Protein AF-A2F758-F1 (afdb_monomer_lite)

pLDDT: mean 73.36, std 24.04, range [30.25, 97.0]

Structure (mmCIF, N/CA/C/O backbone):
data_AF-A2F758-F1
#
_entry.id   AF-A2F758-F1
#
loop_
_atom_site.group_PDB
_atom_site.id
_atom_site.type_symbol
_atom_site.label_atom_id
_atom_site.label_alt_id
_atom_site.label_comp_id
_atom_site.label_asym_id
_atom_site.label_entity_id
_atom_site.label_seq_id
_atom_site.pdbx_PDB_ins_code
_atom_site.Cartn_x
_atom_site.Cartn_y
_atom_site.Cartn_z
_atom_site.occupancy
_atom_site.B_iso_or_equiv
_atom_site.auth_seq_id
_atom_site.auth_comp_id
_atom_site.auth_asym_id
_atom_site.auth_atom_id
_atom_site.pdbx_PDB_model_num
ATOM 1 N N . MET A 1 1 ? 10.201 -17.406 -34.623 1.00 38.88 1 MET A N 1
ATOM 2 C CA . MET A 1 1 ? 11.078 -16.591 -33.755 1.00 38.88 1 MET A CA 1
ATOM 3 C C . MET A 1 1 ? 10.335 -15.303 -33.447 1.00 38.88 1 MET A C 1
ATOM 5 O O . MET A 1 1 ? 10.195 -14.477 -34.334 1.00 38.88 1 MET A O 1
ATOM 9 N N . SER A 1 2 ? 9.737 -15.197 -32.259 1.00 44.41 2 SER A N 1
ATOM 10 C CA . SER A 1 2 ? 8.915 -14.040 -31.890 1.00 44.41 2 SER A CA 1
ATOM 11 C C . SER A 1 2 ? 9.828 -12.940 -31.355 1.00 44.41 2 SER A C 1
ATOM 13 O O . SER A 1 2 ? 10.368 -13.064 -30.258 1.00 44.41 2 SER A O 1
ATOM 15 N N . THR A 1 3 ? 10.052 -11.893 -32.144 1.00 43.88 3 THR A N 1
ATOM 16 C CA . THR A 1 3 ? 10.735 -10.674 -31.704 1.00 43.88 3 THR A CA 1
ATOM 17 C C . THR A 1 3 ? 9.824 -9.954 -30.717 1.00 43.88 3 THR A C 1
ATOM 19 O O . THR A 1 3 ? 8.884 -9.269 -31.115 1.00 43.88 3 THR A O 1
ATOM 22 N N . ALA A 1 4 ? 10.056 -10.163 -29.420 1.00 46.72 4 ALA A N 1
ATOM 23 C CA . ALA A 1 4 ? 9.408 -9.381 -28.379 1.00 46.72 4 ALA A CA 1
ATOM 24 C C . ALA A 1 4 ? 9.760 -7.905 -28.604 1.00 46.72 4 ALA A C 1
ATOM 26 O O . ALA A 1 4 ? 10.937 -7.542 -28.600 1.00 46.72 4 ALA A O 1
ATOM 27 N N . ALA A 1 5 ? 8.744 -7.074 -28.847 1.00 48.62 5 ALA A N 1
ATOM 28 C CA . ALA A 1 5 ? 8.913 -5.631 -28.919 1.00 48.62 5 ALA A CA 1
ATOM 29 C C . ALA A 1 5 ? 9.637 -5.140 -27.651 1.00 48.62 5 ALA A C 1
ATOM 31 O O . ALA A 1 5 ? 9.373 -5.670 -26.562 1.00 48.62 5 ALA A O 1
ATOM 32 N N . PRO A 1 6 ? 10.558 -4.167 -27.762 1.00 50.75 6 PRO A N 1
ATOM 33 C CA . PRO A 1 6 ? 11.236 -3.626 -26.596 1.00 50.75 6 PRO A CA 1
ATOM 34 C C . PRO A 1 6 ? 10.176 -3.060 -25.650 1.00 50.75 6 PRO A C 1
ATOM 36 O O . PRO A 1 6 ? 9.440 -2.143 -26.010 1.00 50.75 6 PRO A O 1
ATOM 39 N N . LYS A 1 7 ? 10.068 -3.637 -24.447 1.00 59.28 7 LYS A N 1
ATOM 40 C CA . LYS A 1 7 ? 9.261 -3.050 -23.375 1.00 59.28 7 LYS A CA 1
ATOM 41 C C . LYS A 1 7 ? 9.807 -1.647 -23.145 1.00 59.28 7 LYS A C 1
ATOM 43 O O . LYS A 1 7 ? 10.973 -1.511 -22.780 1.00 59.28 7 LYS A O 1
ATOM 48 N N . VAL A 1 8 ? 8.991 -0.627 -23.397 1.00 61.53 8 VAL A N 1
ATOM 49 C CA . VAL A 1 8 ? 9.340 0.761 -23.099 1.00 61.53 8 VAL A CA 1
ATOM 50 C C . VAL A 1 8 ? 9.440 0.862 -21.582 1.00 61.53 8 VAL A C 1
ATOM 52 O O . VAL A 1 8 ? 8.444 0.887 -20.867 1.00 61.53 8 VAL A O 1
ATOM 55 N N . THR A 1 9 ? 10.665 0.785 -21.073 1.00 74.25 9 THR A N 1
ATOM 56 C CA . THR A 1 9 ? 10.942 0.961 -19.652 1.00 74.25 9 THR A CA 1
ATOM 57 C C . THR A 1 9 ? 11.104 2.444 -19.391 1.00 74.25 9 THR A C 1
ATOM 59 O O . THR A 1 9 ? 12.025 3.063 -19.927 1.00 74.25 9 THR A O 1
ATOM 62 N N . GLU A 1 10 ? 10.242 3.007 -18.553 1.00 82.94 10 GLU A N 1
ATOM 63 C CA . GLU A 1 10 ? 10.390 4.399 -18.144 1.00 82.94 10 GLU A CA 1
ATOM 64 C C . GLU A 1 10 ? 11.647 4.609 -17.308 1.00 82.94 10 GLU A C 1
ATOM 66 O O . GLU A 1 10 ? 12.086 3.721 -16.570 1.00 82.94 10 GLU A O 1
ATOM 71 N N . SER A 1 11 ? 12.220 5.811 -17.373 1.00 89.56 11 SER A N 1
ATOM 72 C CA . SER A 1 11 ? 13.385 6.128 -16.548 1.00 89.56 11 SER A CA 1
ATOM 73 C C . SER A 1 11 ? 13.040 6.015 -15.061 1.00 89.56 11 SER A C 1
ATOM 75 O O . SER A 1 11 ? 12.020 6.519 -14.587 1.00 89.56 11 SER A O 1
ATOM 77 N N . THR A 1 12 ? 13.939 5.407 -14.280 1.00 89.94 12 THR A N 1
ATOM 78 C CA . THR A 1 12 ? 13.753 5.276 -12.825 1.00 89.94 12 THR A CA 1
ATOM 79 C C . THR A 1 12 ? 13.586 6.621 -12.114 1.00 89.94 12 THR A C 1
ATOM 81 O O . THR A 1 12 ? 13.040 6.662 -11.012 1.00 89.94 12 THR A O 1
ATOM 84 N N . ASP A 1 13 ? 14.032 7.725 -12.715 1.00 91.25 13 ASP A N 1
ATOM 85 C CA . ASP A 1 13 ? 13.898 9.063 -12.138 1.00 91.25 13 ASP A CA 1
ATOM 86 C C . ASP A 1 13 ? 12.483 9.634 -12.280 1.00 91.25 13 ASP A C 1
ATOM 88 O O . ASP A 1 13 ? 12.016 10.326 -11.370 1.00 91.25 13 ASP A O 1
ATOM 92 N N . VAL A 1 14 ? 11.758 9.263 -13.339 1.00 92.44 14 VAL A N 1
ATOM 93 C CA . VAL A 1 14 ? 10.334 9.597 -13.510 1.00 92.44 14 VAL A CA 1
ATOM 94 C C . VAL A 1 14 ? 9.519 8.918 -12.411 1.00 92.44 14 VAL A C 1
ATOM 96 O O . VAL A 1 14 ? 8.796 9.584 -11.668 1.00 92.44 14 VAL A O 1
ATOM 99 N N . VAL A 1 15 ? 9.741 7.614 -12.215 1.00 93.25 15 VAL A N 1
ATOM 100 C CA . VAL A 1 15 ? 9.088 6.818 -11.162 1.00 93.25 15 VAL A CA 1
ATOM 101 C C . VAL A 1 15 ? 9.345 7.410 -9.777 1.00 93.25 15 VAL A C 1
ATOM 103 O O . VAL A 1 15 ? 8.421 7.579 -8.984 1.00 93.25 15 VAL A O 1
ATOM 106 N N . LYS A 1 16 ? 10.600 7.770 -9.473 1.00 94.62 16 LYS A N 1
ATOM 107 C CA . LYS A 1 16 ? 10.946 8.410 -8.193 1.00 94.62 16 LYS A CA 1
ATOM 108 C C . LYS A 1 16 ? 10.214 9.732 -8.007 1.00 94.62 16 LYS A C 1
ATOM 110 O O . LYS A 1 16 ? 9.753 10.001 -6.903 1.00 94.62 16 LYS A O 1
ATOM 115 N N . THR A 1 17 ? 10.163 10.561 -9.045 1.00 95.19 17 THR A N 1
ATOM 116 C CA . THR A 1 17 ? 9.537 11.887 -8.980 1.00 95.19 17 THR A CA 1
ATOM 117 C C . THR A 1 17 ? 8.044 11.758 -8.712 1.00 95.19 17 THR A C 1
ATOM 119 O O . THR A 1 17 ? 7.540 12.403 -7.800 1.00 95.19 17 THR A O 1
ATOM 122 N N . PHE A 1 18 ? 7.369 10.844 -9.408 1.00 94.31 18 PHE A N 1
ATOM 123 C CA . PHE A 1 18 ? 5.961 10.545 -9.171 1.00 94.31 18 PHE A CA 1
ATOM 124 C C . PHE A 1 18 ? 5.702 10.018 -7.752 1.00 94.31 18 PHE A C 1
ATOM 126 O O . PHE A 1 18 ? 4.866 10.552 -7.030 1.00 94.31 18 PHE A O 1
ATOM 133 N N . LEU A 1 19 ? 6.457 9.007 -7.308 1.00 94.94 19 LEU A N 1
ATOM 134 C CA . LEU A 1 19 ? 6.249 8.388 -5.993 1.00 94.94 19 LEU A CA 1
ATOM 135 C C . LEU A 1 19 ? 6.585 9.317 -4.819 1.00 94.94 19 LEU A C 1
ATOM 137 O O . LEU A 1 19 ? 6.046 9.143 -3.725 1.00 94.94 19 LEU A O 1
ATOM 141 N N . LYS A 1 20 ? 7.452 10.313 -5.028 1.00 95.56 20 LYS A N 1
ATOM 142 C CA . LYS A 1 20 ? 7.767 11.332 -4.016 1.00 95.56 20 LYS A CA 1
ATOM 143 C C . LYS A 1 20 ? 6.579 12.227 -3.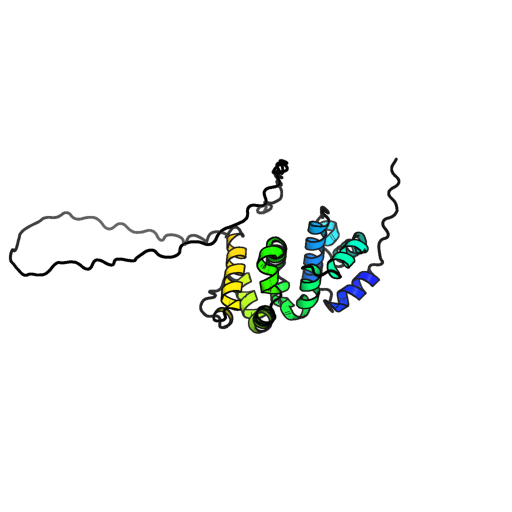669 1.00 95.56 20 LYS A C 1
ATOM 145 O O . LYS A 1 20 ? 6.605 12.817 -2.593 1.00 95.56 20 LYS A O 1
ATOM 150 N N . ASN A 1 21 ? 5.549 12.277 -4.515 1.00 93.38 21 ASN A N 1
ATOM 151 C CA . ASN A 1 21 ? 4.291 12.954 -4.193 1.00 93.38 21 ASN A CA 1
ATOM 152 C C . ASN A 1 21 ? 3.519 12.241 -3.069 1.00 93.38 21 ASN A C 1
ATOM 154 O O . ASN A 1 21 ? 2.715 12.874 -2.396 1.00 93.38 21 ASN A O 1
ATOM 158 N N . TYR A 1 22 ? 3.783 10.946 -2.853 1.00 93.62 22 TYR A N 1
ATOM 159 C CA . TYR A 1 22 ? 3.113 10.111 -1.850 1.00 93.62 22 TYR A CA 1
ATOM 160 C C . TYR A 1 22 ? 4.003 9.772 -0.651 1.00 93.62 22 TYR A C 1
ATOM 162 O O . TYR A 1 22 ? 3.527 9.680 0.472 1.00 93.62 22 TYR A O 1
ATOM 170 N N . SER A 1 23 ? 5.305 9.561 -0.875 1.00 93.75 23 SER A N 1
ATOM 171 C CA . SER A 1 23 ? 6.274 9.273 0.188 1.00 93.75 23 SER A CA 1
ATOM 172 C C . SER A 1 23 ? 7.575 10.027 -0.062 1.00 93.75 23 SER A C 1
ATOM 174 O O . SER A 1 23 ? 8.392 9.635 -0.903 1.00 93.75 23 SER A O 1
ATOM 176 N N . ARG A 1 24 ? 7.814 11.087 0.720 1.00 91.69 24 ARG A N 1
ATOM 177 C CA . ARG A 1 24 ? 8.961 12.000 0.546 1.00 91.69 24 ARG A CA 1
ATOM 178 C C . ARG A 1 24 ? 10.311 11.276 0.515 1.00 91.69 24 ARG A C 1
ATOM 180 O O . ARG A 1 24 ? 11.199 11.633 -0.261 1.00 91.69 24 ARG A O 1
ATOM 187 N N . PHE A 1 25 ? 10.463 10.250 1.352 1.00 92.50 25 PHE A N 1
ATOM 188 C CA . PHE A 1 25 ? 11.718 9.511 1.525 1.00 92.50 25 PHE A CA 1
ATOM 189 C C . PHE A 1 25 ? 11.765 8.171 0.784 1.00 92.50 25 PHE A C 1
ATOM 191 O O . PHE A 1 25 ? 12.761 7.450 0.915 1.00 92.50 25 PHE A O 1
ATOM 198 N N . LEU A 1 26 ? 10.719 7.826 0.019 1.00 93.38 26 LEU A N 1
ATOM 199 C CA . LEU A 1 26 ? 10.594 6.543 -0.683 1.00 93.38 26 LEU A CA 1
ATOM 200 C C . LEU A 1 26 ? 11.006 5.380 0.227 1.00 93.38 26 LEU A C 1
ATOM 202 O O . LEU A 1 26 ? 12.022 4.687 0.016 1.00 93.38 26 LEU A O 1
ATOM 206 N N . ARG A 1 27 ? 10.261 5.240 1.326 1.00 93.81 27 ARG A N 1
ATOM 207 C CA . ARG A 1 27 ? 10.556 4.230 2.340 1.00 93.81 27 ARG A CA 1
ATOM 208 C C . ARG A 1 27 ? 10.556 2.837 1.740 1.00 93.81 27 ARG A C 1
ATOM 210 O O . ARG A 1 27 ? 9.862 2.533 0.775 1.00 93.81 27 ARG A O 1
ATOM 217 N N . ARG A 1 28 ? 11.375 1.973 2.336 1.00 94.31 28 ARG A N 1
ATOM 218 C CA . ARG A 1 28 ? 11.528 0.603 1.853 1.00 94.31 28 ARG A CA 1
ATOM 219 C C . ARG A 1 28 ? 10.210 -0.164 1.933 1.00 94.31 28 ARG A C 1
ATOM 221 O O . ARG A 1 28 ? 9.909 -0.903 1.008 1.00 94.31 28 ARG A O 1
ATOM 228 N N . ASP A 1 29 ? 9.451 0.016 3.010 1.00 94.69 29 ASP A N 1
ATOM 229 C CA . ASP A 1 29 ? 8.181 -0.685 3.217 1.00 94.69 29 ASP A CA 1
ATOM 230 C C . ASP A 1 29 ? 7.112 -0.224 2.234 1.00 94.69 29 ASP A C 1
ATOM 232 O O . ASP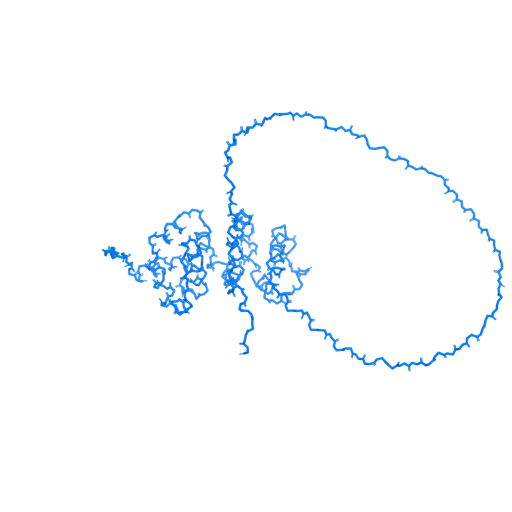 A 1 29 ? 6.499 -1.072 1.593 1.00 94.69 29 ASP A O 1
ATOM 236 N N . PHE A 1 30 ? 7.008 1.091 2.021 1.00 96.75 30 PHE A N 1
ATOM 237 C CA . PHE A 1 30 ? 6.170 1.691 0.983 1.00 96.75 30 PHE A CA 1
ATOM 238 C C . PHE A 1 30 ? 6.403 1.048 -0.385 1.00 96.75 30 PHE A C 1
ATOM 240 O O . PHE A 1 30 ? 5.495 0.484 -0.993 1.00 96.75 30 PHE A O 1
ATOM 247 N N . LEU A 1 31 ? 7.659 1.056 -0.839 1.00 96.75 31 LEU A N 1
ATOM 248 C CA . LEU A 1 31 ? 8.026 0.480 -2.130 1.00 96.75 31 LEU A CA 1
ATOM 249 C C . LEU A 1 31 ? 7.787 -1.033 -2.178 1.00 96.75 31 LEU A C 1
ATOM 251 O O . LEU A 1 31 ? 7.322 -1.547 -3.190 1.00 96.75 31 LEU A O 1
ATOM 255 N N . ALA A 1 32 ? 8.088 -1.752 -1.096 1.00 95.69 32 ALA A N 1
ATOM 256 C CA . ALA A 1 32 ? 7.918 -3.199 -1.051 1.00 95.69 32 ALA A CA 1
ATOM 257 C C . ALA A 1 32 ? 6.442 -3.604 -1.143 1.00 95.69 32 ALA A C 1
ATOM 259 O O . ALA A 1 32 ? 6.132 -4.603 -1.790 1.00 95.69 32 ALA A O 1
ATOM 260 N N . ILE A 1 33 ? 5.544 -2.847 -0.511 1.00 96.81 33 ILE A N 1
ATOM 261 C CA . ILE A 1 33 ? 4.098 -3.079 -0.581 1.00 96.81 33 ILE A CA 1
ATOM 262 C C . ILE A 1 33 ? 3.596 -2.802 -2.000 1.00 96.81 33 ILE A C 1
ATOM 264 O O . ILE A 1 33 ? 2.947 -3.670 -2.577 1.00 96.81 33 ILE A O 1
ATOM 268 N N . LEU A 1 34 ? 3.989 -1.680 -2.615 1.00 96.75 34 LEU A N 1
ATOM 269 C CA . LEU A 1 34 ? 3.640 -1.383 -4.010 1.00 96.75 34 LEU A CA 1
ATOM 270 C C . LEU A 1 34 ? 4.118 -2.468 -4.978 1.00 96.75 34 LEU A C 1
ATOM 272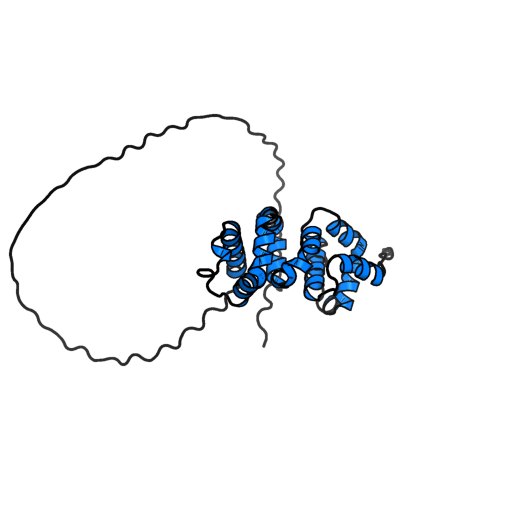 O O . LEU A 1 34 ? 3.342 -2.918 -5.818 1.00 96.75 34 LEU A O 1
ATOM 276 N N . VAL A 1 35 ? 5.366 -2.927 -4.847 1.00 96.06 35 VAL A N 1
ATOM 277 C CA . VAL A 1 35 ? 5.908 -4.016 -5.675 1.00 96.06 35 VAL A CA 1
ATOM 278 C C . VAL A 1 35 ? 5.093 -5.294 -5.496 1.00 96.06 35 VAL A C 1
ATOM 280 O O . VAL A 1 35 ? 4.738 -5.922 -6.488 1.00 96.06 35 VAL A O 1
ATOM 283 N N . LYS A 1 36 ? 4.755 -5.669 -4.256 1.00 95.31 36 LYS A N 1
ATOM 284 C CA . LYS A 1 36 ? 3.972 -6.882 -3.982 1.00 95.31 36 LYS A CA 1
ATOM 285 C C . LYS A 1 36 ? 2.549 -6.808 -4.527 1.00 95.31 36 LYS A C 1
ATOM 287 O O . LYS A 1 36 ? 2.100 -7.778 -5.132 1.00 95.31 36 LYS A O 1
ATOM 292 N N . MET A 1 37 ? 1.860 -5.684 -4.333 1.00 96.19 37 MET A N 1
ATOM 293 C CA . MET A 1 37 ? 0.520 -5.486 -4.890 1.00 96.19 37 MET A CA 1
ATOM 294 C C . MET A 1 37 ? 0.577 -5.510 -6.419 1.00 96.19 37 MET A C 1
ATOM 296 O O . MET A 1 37 ? -0.176 -6.247 -7.041 1.00 96.19 37 MET A O 1
ATOM 300 N N . THR A 1 38 ? 1.532 -4.798 -7.028 1.00 95.62 38 THR A N 1
ATOM 301 C CA . THR A 1 38 ? 1.709 -4.764 -8.494 1.00 95.62 38 THR A CA 1
ATOM 302 C C . THR A 1 38 ? 2.002 -6.154 -9.052 1.00 95.62 38 THR A C 1
ATOM 304 O O . THR A 1 38 ? 1.423 -6.561 -10.050 1.00 95.62 38 THR A O 1
ATOM 307 N N . ALA A 1 39 ? 2.891 -6.909 -8.409 1.00 94.31 39 ALA A N 1
ATOM 308 C CA . ALA A 1 39 ? 3.218 -8.265 -8.826 1.00 94.31 39 ALA A CA 1
ATOM 309 C C . ALA A 1 39 ? 1.995 -9.186 -8.810 1.00 94.31 39 ALA A C 1
ATOM 311 O O . ALA A 1 39 ? 1.800 -9.949 -9.755 1.00 94.31 39 ALA A O 1
ATOM 312 N N . LYS A 1 40 ? 1.173 -9.089 -7.758 1.00 94.56 40 LYS A N 1
ATOM 313 C CA . LYS A 1 40 ? -0.048 -9.883 -7.617 1.00 94.56 40 LYS A CA 1
ATOM 314 C C . LYS A 1 40 ? -1.102 -9.485 -8.654 1.00 94.56 40 LYS A C 1
ATOM 316 O O . LYS A 1 40 ? -1.626 -10.364 -9.325 1.00 94.56 40 LYS A O 1
ATOM 321 N N . GLU A 1 41 ? -1.323 -8.188 -8.851 1.00 94.50 41 GLU A N 1
ATOM 322 C CA . GLU A 1 41 ? -2.285 -7.660 -9.829 1.00 94.50 41 GLU A CA 1
ATOM 323 C C . GLU A 1 41 ? -1.920 -8.032 -11.273 1.00 94.50 41 GLU A C 1
ATOM 325 O O . GLU A 1 41 ? -2.776 -8.345 -12.093 1.00 94.50 41 GLU A O 1
ATOM 330 N N . LEU A 1 42 ? -0.624 -8.016 -11.595 1.00 93.19 42 LEU A N 1
ATOM 331 C CA . LEU A 1 42 ? -0.135 -8.279 -12.947 1.00 93.19 42 LEU A CA 1
ATOM 332 C C . LEU A 1 42 ? 0.199 -9.754 -13.209 1.00 93.19 42 LEU A C 1
ATOM 334 O O . LEU A 1 42 ? 0.662 -10.073 -14.307 1.00 93.19 42 LEU A O 1
ATOM 338 N N . GLY A 1 43 ? 0.024 -10.639 -12.222 1.00 92.12 43 GLY A N 1
ATOM 339 C CA . GLY A 1 43 ? 0.410 -12.049 -12.325 1.00 92.12 43 GLY A CA 1
ATOM 340 C C . GLY A 1 43 ? 1.911 -12.255 -12.570 1.00 92.12 43 GLY A C 1
ATOM 341 O O . GLY A 1 43 ? 2.317 -13.230 -13.201 1.00 92.12 43 GLY A O 1
ATOM 342 N N . ILE A 1 44 ? 2.757 -11.323 -12.117 1.00 91.25 44 ILE A N 1
ATOM 343 C CA . ILE A 1 44 ? 4.207 -11.382 -12.323 1.00 91.25 44 ILE A CA 1
ATOM 344 C C . ILE A 1 44 ? 4.835 -12.159 -11.170 1.00 91.25 44 ILE A C 1
ATOM 346 O O . ILE A 1 44 ? 4.851 -11.703 -10.025 1.00 91.25 44 ILE A O 1
ATOM 350 N N . ARG A 1 45 ? 5.440 -13.310 -11.481 1.00 87.06 45 ARG A N 1
ATOM 351 C CA . ARG A 1 45 ? 6.285 -14.024 -10.521 1.00 87.06 45 ARG A CA 1
ATOM 352 C C . ARG A 1 45 ? 7.486 -13.149 -10.171 1.00 87.06 45 ARG A C 1
ATOM 354 O O . ARG A 1 45 ? 8.278 -12.799 -11.041 1.00 87.06 45 ARG A O 1
ATOM 361 N N . THR A 1 46 ? 7.635 -12.811 -8.894 1.00 82.19 46 THR A N 1
ATOM 362 C CA . THR A 1 46 ? 8.776 -12.017 -8.429 1.00 82.19 46 THR A CA 1
ATOM 363 C C . THR A 1 46 ? 9.850 -12.911 -7.828 1.00 82.19 46 THR A C 1
ATOM 365 O O . THR A 1 46 ? 9.576 -13.720 -6.943 1.00 82.19 46 THR A O 1
ATOM 368 N N . VAL A 1 47 ? 11.097 -12.751 -8.273 1.00 82.75 47 VAL A N 1
ATOM 369 C CA . VAL A 1 47 ? 12.256 -13.370 -7.619 1.00 82.75 47 VAL A CA 1
ATOM 370 C C . VAL A 1 47 ? 12.796 -12.389 -6.587 1.00 82.75 47 VAL A C 1
ATOM 372 O O . VAL A 1 47 ? 12.973 -11.203 -6.865 1.00 82.75 47 VAL A O 1
ATOM 375 N N . ARG A 1 48 ? 13.062 -12.865 -5.366 1.00 76.69 48 ARG A N 1
ATOM 376 C CA . ARG A 1 48 ? 13.472 -12.014 -4.233 1.00 76.69 48 ARG A CA 1
ATOM 377 C C . ARG A 1 48 ? 14.683 -11.129 -4.555 1.00 76.69 48 ARG A C 1
ATOM 379 O O . ARG A 1 48 ? 14.767 -10.018 -4.037 1.00 76.69 48 ARG A O 1
ATOM 386 N N . CYS A 1 49 ? 15.610 -11.609 -5.381 1.00 78.06 49 CYS A N 1
ATOM 387 C CA . CYS A 1 49 ? 16.827 -10.892 -5.759 1.00 78.06 49 CYS A CA 1
ATOM 388 C C . CYS A 1 49 ? 16.545 -9.595 -6.533 1.00 78.06 49 CYS A C 1
ATOM 390 O O . CYS A 1 49 ? 17.248 -8.605 -6.321 1.00 78.06 49 CYS A O 1
ATOM 392 N N . ASP A 1 50 ? 15.476 -9.560 -7.329 1.00 76.94 50 ASP A N 1
ATOM 393 C CA . ASP A 1 50 ? 15.212 -8.467 -8.272 1.00 76.94 50 ASP A CA 1
ATOM 394 C C . ASP A 1 50 ? 14.701 -7.202 -7.575 1.00 76.94 50 ASP A C 1
ATOM 396 O O . ASP A 1 50 ? 14.935 -6.085 -8.030 1.00 76.94 50 ASP A O 1
ATOM 400 N N . TRP A 1 51 ? 14.047 -7.357 -6.420 1.00 86.62 51 TRP A N 1
ATOM 401 C CA . TRP A 1 51 ? 13.372 -6.262 -5.716 1.00 86.62 51 TRP A CA 1
ATOM 402 C C . TRP A 1 51 ? 13.738 -6.163 -4.227 1.00 86.62 51 TRP A C 1
ATOM 404 O O . TRP A 1 51 ? 13.104 -5.439 -3.463 1.00 86.62 51 TRP A O 1
ATOM 414 N N . ARG A 1 52 ? 14.806 -6.833 -3.769 1.00 88.88 52 ARG A N 1
ATOM 415 C CA . ARG A 1 52 ? 15.258 -6.738 -2.362 1.00 88.88 52 ARG A CA 1
ATOM 416 C C . ARG A 1 52 ? 15.747 -5.337 -1.984 1.00 88.88 52 ARG A C 1
ATOM 418 O O . ARG A 1 52 ? 15.626 -4.938 -0.818 1.00 88.88 52 ARG A O 1
ATOM 425 N N . THR A 1 53 ? 16.345 -4.623 -2.935 1.00 93.81 53 THR A N 1
ATOM 426 C CA . THR A 1 53 ? 16.970 -3.306 -2.738 1.00 93.81 53 THR A CA 1
ATOM 427 C C . THR A 1 53 ? 16.039 -2.178 -3.180 1.00 93.81 53 THR A C 1
ATOM 429 O O . THR A 1 53 ? 15.163 -2.386 -4.013 1.00 93.81 53 THR A O 1
ATOM 432 N N . ARG A 1 54 ? 16.245 -0.951 -2.672 1.00 93.50 54 ARG A N 1
ATOM 433 C CA . ARG A 1 54 ? 15.493 0.239 -3.128 1.00 93.50 54 ARG A CA 1
ATOM 434 C C . ARG A 1 54 ? 15.604 0.433 -4.644 1.00 93.50 54 ARG A C 1
ATOM 436 O O . ARG A 1 54 ? 14.600 0.692 -5.295 1.00 93.50 54 ARG A O 1
ATOM 443 N N . LYS A 1 55 ? 16.810 0.258 -5.198 1.00 93.44 55 LYS A N 1
ATOM 444 C CA . LYS A 1 55 ? 17.059 0.327 -6.644 1.00 93.44 55 LYS A CA 1
ATOM 445 C C . LYS A 1 55 ? 16.277 -0.753 -7.398 1.00 93.44 55 LYS A C 1
ATOM 447 O O . LYS A 1 55 ? 15.646 -0.431 -8.394 1.00 93.44 55 LYS A O 1
ATOM 452 N N . GLY A 1 56 ? 16.275 -1.987 -6.893 1.00 93.88 56 GLY A N 1
ATOM 453 C CA . GLY A 1 56 ? 15.524 -3.101 -7.476 1.00 93.88 56 GLY A CA 1
ATOM 454 C C . GLY A 1 56 ? 14.010 -2.881 -7.462 1.00 93.88 56 GLY A C 1
ATOM 455 O O . GLY A 1 56 ? 13.358 -3.051 -8.483 1.00 93.88 56 GLY A O 1
ATOM 456 N N . MET A 1 57 ? 13.450 -2.400 -6.346 1.00 95.44 57 MET A N 1
ATOM 457 C CA . MET A 1 57 ? 12.017 -2.070 -6.269 1.00 95.44 57 MET A CA 1
ATOM 458 C C . MET A 1 57 ? 11.621 -0.981 -7.271 1.00 95.44 57 MET A C 1
ATOM 460 O O . MET A 1 57 ? 10.604 -1.103 -7.943 1.00 95.44 57 MET A O 1
ATOM 464 N N . LEU A 1 58 ? 12.441 0.064 -7.415 1.00 95.44 58 LEU A N 1
ATOM 465 C CA . LEU A 1 58 ? 12.194 1.118 -8.402 1.00 95.44 58 LEU A CA 1
ATOM 466 C C . LEU A 1 58 ? 12.337 0.609 -9.840 1.00 95.44 58 LEU A C 1
ATOM 468 O O . LEU A 1 58 ? 11.543 0.997 -10.689 1.00 95.44 58 LEU A O 1
ATOM 472 N N . ALA A 1 59 ? 13.310 -0.265 -10.109 1.00 93.69 59 ALA A N 1
ATOM 473 C CA . ALA A 1 59 ? 13.473 -0.897 -11.416 1.00 93.69 59 ALA A CA 1
ATOM 474 C C . ALA A 1 59 ? 12.270 -1.785 -11.770 1.00 93.69 59 ALA A C 1
ATOM 476 O O . ALA A 1 59 ? 11.793 -1.739 -12.898 1.00 93.69 59 ALA A O 1
ATOM 477 N N . PHE A 1 60 ? 11.728 -2.528 -10.800 1.00 94.44 60 PHE A N 1
ATOM 478 C CA . PHE A 1 60 ? 10.520 -3.331 -10.990 1.00 94.44 60 PHE A CA 1
ATOM 479 C C . PHE A 1 60 ? 9.305 -2.467 -11.362 1.00 94.44 60 PHE A C 1
ATOM 481 O O . PHE A 1 60 ? 8.597 -2.770 -12.324 1.00 94.44 60 PHE A O 1
ATOM 488 N N . LEU A 1 61 ? 9.081 -1.374 -10.622 1.00 94.62 61 LEU A N 1
ATOM 489 C CA . LEU A 1 61 ? 7.975 -0.450 -10.891 1.00 94.62 61 LEU A CA 1
ATOM 490 C C . LEU A 1 61 ? 8.151 0.277 -12.234 1.00 94.62 61 LEU A C 1
ATOM 492 O O . LEU A 1 61 ? 7.180 0.448 -12.958 1.00 94.62 61 LEU A O 1
ATOM 496 N N . SER A 1 62 ? 9.385 0.637 -12.601 1.00 94.50 62 SER A N 1
ATOM 497 C CA . SER A 1 62 ? 9.734 1.202 -13.916 1.00 94.50 62 SER A CA 1
ATOM 498 C C . SER A 1 62 ? 9.470 0.217 -15.063 1.00 94.50 62 SER A C 1
ATOM 500 O O . SER A 1 62 ? 8.898 0.595 -16.083 1.00 94.50 62 SER A O 1
ATOM 502 N N . ALA A 1 63 ? 9.802 -1.064 -14.885 1.00 92.31 63 ALA A N 1
ATOM 503 C CA . ALA A 1 63 ? 9.548 -2.098 -15.889 1.00 92.31 63 ALA A CA 1
ATOM 504 C C . ALA A 1 63 ? 8.051 -2.396 -16.094 1.00 92.31 63 ALA A C 1
ATOM 506 O O . ALA A 1 63 ? 7.667 -2.926 -17.136 1.00 92.31 63 ALA A O 1
ATOM 507 N N . SER A 1 64 ? 7.219 -2.067 -15.104 1.00 92.75 64 SER A N 1
ATOM 508 C CA . SER A 1 64 ? 5.764 -2.270 -15.122 1.00 92.75 64 SER A CA 1
ATOM 509 C C . SER A 1 64 ? 4.995 -0.945 -15.156 1.00 92.75 64 SER A C 1
ATOM 511 O O . SER A 1 64 ? 3.828 -0.906 -14.766 1.00 92.75 64 SER A O 1
ATOM 513 N N . TRP A 1 65 ? 5.651 0.139 -15.583 1.00 93.38 65 TRP A N 1
ATOM 514 C CA . TRP A 1 65 ? 5.203 1.503 -15.317 1.00 93.38 65 TRP A CA 1
ATOM 515 C C . TRP A 1 65 ? 3.812 1.821 -15.852 1.00 93.38 65 TRP A C 1
ATOM 517 O O . TRP A 1 65 ? 2.975 2.279 -15.086 1.00 93.38 65 TRP A O 1
ATOM 527 N N . GLU A 1 66 ? 3.538 1.539 -17.127 1.00 92.44 66 GLU A N 1
ATOM 528 C CA . GLU A 1 66 ? 2.252 1.875 -17.755 1.00 92.44 66 GLU A CA 1
ATOM 529 C C . GLU A 1 66 ? 1.067 1.290 -16.978 1.00 92.44 66 GLU A C 1
ATOM 531 O O . GLU A 1 66 ? 0.103 1.987 -16.663 1.00 92.44 66 GLU A O 1
ATOM 536 N N . ARG A 1 67 ? 1.176 0.014 -16.591 1.00 93.12 67 ARG A N 1
ATOM 537 C CA . ARG A 1 67 ? 0.133 -0.676 -15.826 1.00 93.12 67 ARG A CA 1
ATOM 538 C C . ARG A 1 67 ? 0.082 -0.197 -14.380 1.00 93.12 67 ARG A C 1
ATOM 540 O O . ARG A 1 67 ? -0.995 -0.041 -13.820 1.00 93.12 67 ARG A O 1
ATOM 547 N N . PHE A 1 68 ? 1.240 0.049 -13.771 1.00 93.75 68 PHE A N 1
ATOM 548 C CA . PHE A 1 68 ? 1.318 0.571 -12.411 1.00 93.75 68 PHE A CA 1
ATOM 549 C C . PHE A 1 68 ? 0.672 1.960 -12.292 1.00 93.75 68 PHE A C 1
ATOM 551 O O . PHE A 1 68 ? -0.112 2.197 -11.373 1.00 93.75 68 PHE A O 1
ATOM 558 N N . VAL A 1 69 ? 0.949 2.865 -13.234 1.00 92.88 69 VAL A N 1
ATOM 559 C CA . VAL A 1 69 ? 0.361 4.211 -13.254 1.00 92.88 69 VAL A CA 1
ATOM 560 C C . VAL A 1 69 ? -1.148 4.145 -13.405 1.00 92.88 69 VAL A C 1
ATOM 562 O O . VAL A 1 69 ? -1.853 4.842 -12.672 1.00 92.88 69 VAL A O 1
ATOM 565 N N . ASP A 1 70 ? -1.648 3.289 -14.295 1.00 93.12 70 ASP A N 1
ATOM 566 C CA . ASP A 1 70 ? -3.083 3.071 -14.478 1.00 93.12 70 ASP A CA 1
ATOM 567 C C . ASP A 1 70 ? -3.754 2.616 -13.166 1.00 93.12 70 ASP A C 1
ATOM 569 O O . ASP A 1 70 ? -4.742 3.216 -12.734 1.00 93.12 70 ASP A O 1
ATOM 573 N N . LEU A 1 71 ? -3.142 1.668 -12.444 1.00 92.81 71 LEU A N 1
ATOM 574 C CA . LEU A 1 71 ? -3.616 1.223 -11.127 1.00 92.81 71 LEU A CA 1
ATOM 575 C C . LEU A 1 71 ? -3.638 2.358 -10.094 1.00 92.81 71 LEU A C 1
ATOM 577 O O . LEU A 1 71 ? -4.604 2.479 -9.343 1.00 92.81 71 LEU A O 1
ATOM 581 N N . THR A 1 72 ? -2.614 3.216 -10.062 1.00 92.62 72 THR A N 1
ATOM 582 C CA . THR A 1 72 ? -2.561 4.361 -9.128 1.00 92.62 72 THR A CA 1
ATOM 583 C C . THR A 1 72 ? -3.463 5.535 -9.517 1.00 92.62 72 THR A C 1
ATOM 585 O O . THR A 1 72 ? -3.767 6.378 -8.673 1.00 92.62 72 THR A O 1
ATOM 588 N N . SER A 1 73 ? -3.896 5.608 -10.776 1.00 90.75 73 SER A N 1
ATOM 589 C CA . SER A 1 73 ? -4.745 6.696 -11.274 1.00 90.75 73 SER A CA 1
ATOM 590 C C . SER A 1 73 ? -6.227 6.418 -11.018 1.00 90.75 73 SER A C 1
ATOM 592 O O . SER A 1 73 ? -6.985 7.330 -10.660 1.00 90.75 73 SER A O 1
ATOM 594 N N . ARG A 1 74 ? -6.628 5.149 -11.158 1.00 91.19 74 ARG A N 1
ATOM 595 C CA . ARG A 1 74 ? -7.985 4.656 -10.890 1.00 91.19 74 ARG A CA 1
ATOM 596 C C . ARG A 1 74 ? -8.303 4.641 -9.396 1.00 91.19 74 ARG A C 1
ATOM 598 O O . ARG A 1 74 ? -7.409 4.699 -8.554 1.00 91.19 74 ARG A O 1
ATOM 605 N N . ASP A 1 75 ? -9.590 4.551 -9.068 1.00 85.75 75 ASP A N 1
ATOM 606 C CA . ASP A 1 75 ? -10.049 4.399 -7.686 1.00 85.75 75 ASP A CA 1
ATOM 607 C C . ASP A 1 75 ? -9.835 2.960 -7.193 1.00 85.75 75 ASP A C 1
ATOM 609 O O . ASP A 1 75 ? -10.743 2.136 -7.138 1.00 85.75 75 ASP A O 1
ATOM 613 N N . THR A 1 76 ? -8.571 2.627 -6.940 1.00 91.69 76 THR A N 1
ATOM 614 C CA . THR A 1 76 ? -8.141 1.314 -6.457 1.00 91.69 76 THR A CA 1
ATOM 615 C C . THR A 1 76 ? -7.464 1.447 -5.099 1.00 91.69 76 THR A C 1
ATOM 617 O O . THR A 1 76 ? -7.052 2.535 -4.677 1.00 91.69 76 THR A O 1
ATOM 620 N N . ILE A 1 77 ? -7.230 0.307 -4.447 1.00 95.56 77 ILE A N 1
ATOM 621 C CA . ILE A 1 77 ? -6.406 0.253 -3.238 1.00 95.56 77 ILE A CA 1
ATOM 622 C C . ILE A 1 77 ? -5.003 0.849 -3.439 1.00 95.56 77 ILE A C 1
ATOM 624 O O . ILE A 1 77 ? -4.441 1.388 -2.491 1.00 95.56 77 ILE A O 1
ATOM 628 N N . PHE A 1 78 ? -4.437 0.829 -4.654 1.00 96.44 78 PHE A N 1
ATOM 629 C CA . PHE A 1 78 ? -3.133 1.448 -4.913 1.00 96.44 78 PHE A CA 1
ATOM 630 C C . PHE A 1 78 ? -3.182 2.950 -4.664 1.00 96.44 78 PHE A C 1
ATOM 632 O O . PHE A 1 78 ? -2.334 3.488 -3.950 1.00 96.44 78 PHE A O 1
ATOM 639 N N . LYS A 1 79 ? -4.193 3.619 -5.224 1.00 95.56 79 LYS A N 1
ATOM 640 C CA . LYS A 1 79 ? -4.400 5.054 -5.038 1.00 95.56 79 LYS A CA 1
ATOM 641 C C . LYS A 1 79 ? -4.681 5.380 -3.577 1.00 95.56 79 LYS A C 1
ATOM 643 O O . LYS A 1 79 ? -4.057 6.286 -3.025 1.00 95.56 79 LYS A O 1
ATOM 648 N N . TRP A 1 80 ? -5.563 4.610 -2.937 1.00 96.38 80 TRP A N 1
ATOM 649 C CA . TRP A 1 80 ? -5.879 4.785 -1.520 1.00 96.38 80 TRP A CA 1
ATOM 650 C C . TRP A 1 80 ? -4.637 4.628 -0.631 1.00 96.38 80 TRP A C 1
ATOM 652 O O . TRP A 1 80 ? -4.370 5.488 0.209 1.00 96.38 80 TRP A O 1
ATOM 662 N N . TYR A 1 81 ? -3.835 3.584 -0.849 1.00 97.00 81 TYR A N 1
ATOM 663 C CA . TYR A 1 81 ? -2.608 3.341 -0.094 1.00 97.00 81 TYR A CA 1
ATOM 664 C C . TYR A 1 81 ? -1.596 4.473 -0.288 1.00 97.00 81 TYR A C 1
ATOM 666 O O . TYR A 1 81 ? -1.073 5.003 0.690 1.00 97.00 81 TYR A O 1
ATOM 674 N N . CYS A 1 82 ? -1.357 4.884 -1.536 1.00 96.19 82 CYS A N 1
ATOM 675 C CA . CYS A 1 82 ? -0.453 5.985 -1.862 1.00 96.19 82 CYS A CA 1
ATOM 676 C C . CYS A 1 82 ? -0.863 7.296 -1.176 1.00 96.19 82 CYS A C 1
ATOM 678 O O . CYS A 1 82 ? -0.016 7.968 -0.593 1.00 96.19 82 CYS A O 1
ATOM 680 N N . ASN A 1 83 ? -2.153 7.635 -1.184 1.00 95.75 83 ASN A N 1
ATOM 681 C CA . ASN A 1 83 ? -2.647 8.876 -0.583 1.00 95.75 83 ASN A CA 1
ATOM 682 C C . ASN A 1 83 ? -2.555 8.894 0.951 1.00 95.75 83 ASN A C 1
ATOM 684 O O . ASN A 1 83 ? -2.421 9.964 1.540 1.00 95.75 83 ASN A O 1
ATOM 688 N N . ASN A 1 84 ? -2.637 7.730 1.600 1.00 95.88 84 ASN A N 1
ATOM 689 C CA . ASN A 1 84 ? -2.707 7.629 3.059 1.00 95.88 84 ASN A CA 1
ATOM 690 C C . ASN A 1 84 ? -1.405 7.140 3.715 1.00 95.88 84 ASN A C 1
ATOM 692 O O . ASN A 1 84 ? -1.301 7.154 4.940 1.00 95.88 84 ASN A O 1
ATOM 696 N N . PHE A 1 85 ? -0.402 6.713 2.940 1.00 95.19 85 PHE A N 1
ATOM 697 C CA . PHE A 1 85 ? 0.819 6.128 3.499 1.00 95.19 85 PHE A CA 1
ATOM 698 C C . PHE A 1 85 ? 1.574 7.087 4.425 1.00 95.19 85 PHE A C 1
ATOM 700 O O . PHE A 1 85 ? 1.953 6.686 5.519 1.00 95.19 85 PHE A O 1
ATOM 707 N N . ASP A 1 86 ? 1.796 8.334 4.004 1.00 93.81 86 ASP A N 1
ATOM 708 C CA . ASP A 1 86 ? 2.601 9.293 4.776 1.00 93.81 86 ASP A CA 1
ATOM 709 C C . ASP A 1 86 ? 1.935 9.644 6.115 1.00 93.81 86 ASP A C 1
ATOM 711 O O . ASP A 1 86 ? 2.593 9.757 7.147 1.00 93.81 86 ASP A O 1
ATOM 715 N N . SER A 1 87 ? 0.602 9.747 6.122 1.00 92.94 87 SER A N 1
ATOM 716 C CA . SER A 1 87 ? -0.162 10.087 7.320 1.00 92.94 87 SER A CA 1
ATOM 717 C C . SER A 1 87 ? -0.342 8.907 8.271 1.00 92.94 87 SER A C 1
ATOM 719 O O . SER A 1 87 ? -0.443 9.151 9.471 1.00 92.94 87 SER A O 1
ATOM 721 N N . LEU A 1 88 ? -0.366 7.664 7.773 1.00 94.56 88 LEU A N 1
ATOM 722 C CA . LEU A 1 88 ? -0.616 6.428 8.537 1.00 94.56 88 LEU A CA 1
ATOM 723 C C . LEU A 1 88 ? 0.600 5.488 8.574 1.00 94.56 88 LEU A C 1
ATOM 725 O O . LEU A 1 88 ? 0.481 4.269 8.724 1.00 94.56 88 LEU A O 1
ATOM 729 N N . GLU A 1 89 ? 1.785 6.068 8.420 1.00 92.38 89 GLU A N 1
ATOM 730 C CA . GLU A 1 89 ? 3.031 5.374 8.119 1.00 92.38 89 GLU A CA 1
ATOM 731 C C . GLU A 1 89 ? 3.370 4.249 9.101 1.00 92.38 89 GLU A C 1
ATOM 733 O O . GLU A 1 89 ? 3.862 3.202 8.675 1.00 92.38 89 GLU A O 1
ATOM 738 N N . LYS A 1 90 ? 3.116 4.429 10.403 1.00 91.62 90 LYS A N 1
ATOM 739 C CA . LYS A 1 90 ? 3.483 3.427 11.420 1.00 91.62 90 LYS A CA 1
ATOM 740 C C . LYS A 1 90 ? 2.719 2.127 11.210 1.00 91.62 90 LYS A C 1
ATOM 742 O O . LYS A 1 90 ? 3.329 1.071 11.082 1.00 91.62 90 LYS A O 1
ATOM 747 N N . VAL A 1 91 ? 1.403 2.232 11.057 1.00 93.19 91 VAL A N 1
ATOM 748 C CA . VAL A 1 91 ? 0.522 1.079 10.841 1.00 93.19 91 VAL A CA 1
ATOM 749 C C . VAL A 1 91 ? 0.735 0.502 9.437 1.00 93.19 91 VAL A C 1
ATOM 751 O O . VAL A 1 91 ? 0.875 -0.710 9.264 1.00 93.19 91 VAL A O 1
ATOM 754 N N . PHE A 1 92 ? 0.837 1.363 8.420 1.00 94.56 92 PHE A N 1
ATOM 755 C CA . PHE A 1 92 ? 0.911 0.948 7.012 1.00 94.56 92 PHE A CA 1
ATOM 756 C C . PHE A 1 92 ? 2.308 0.495 6.567 1.00 94.56 92 PHE A C 1
ATOM 758 O O . PHE A 1 92 ? 2.474 -0.029 5.462 1.00 94.56 92 PHE A O 1
ATOM 765 N N . SER A 1 93 ? 3.321 0.632 7.426 1.00 94.19 93 SER A N 1
ATOM 766 C CA . SER A 1 93 ? 4.631 0.003 7.222 1.00 94.19 93 SER A CA 1
ATOM 767 C C . SER A 1 93 ? 4.594 -1.512 7.460 1.00 94.19 93 SER A C 1
ATOM 769 O O . SER A 1 93 ? 5.481 -2.229 6.982 1.00 94.19 93 SER A O 1
ATOM 771 N N . ASN A 1 94 ? 3.571 -2.040 8.146 1.00 94.00 94 ASN A N 1
ATOM 772 C CA . ASN A 1 94 ? 3.425 -3.478 8.340 1.00 94.00 94 ASN A CA 1
ATOM 773 C C . ASN A 1 94 ? 2.998 -4.168 7.034 1.00 94.00 94 ASN A C 1
ATOM 775 O O . ASN A 1 94 ? 1.827 -4.218 6.659 1.00 94.00 94 ASN A O 1
ATOM 779 N N . ARG A 1 95 ? 3.978 -4.758 6.343 1.00 93.38 95 ARG A N 1
ATOM 780 C CA . ARG A 1 95 ? 3.768 -5.395 5.034 1.00 93.38 95 ARG A CA 1
ATOM 781 C C . ARG A 1 95 ? 2.784 -6.560 5.074 1.00 93.38 95 ARG A C 1
ATOM 783 O O . ARG A 1 95 ? 2.103 -6.787 4.082 1.00 93.38 95 ARG A O 1
ATOM 790 N N . LYS A 1 96 ? 2.751 -7.332 6.165 1.00 93.25 96 LYS A N 1
ATOM 791 C CA . LYS A 1 96 ? 1.839 -8.479 6.282 1.00 93.25 96 LYS A CA 1
ATOM 792 C C . LYS A 1 96 ? 0.400 -7.982 6.398 1.00 93.25 96 LYS A C 1
ATOM 794 O O . LYS A 1 96 ? -0.446 -8.433 5.634 1.00 93.25 96 LYS A O 1
ATOM 799 N N . LEU A 1 97 ? 0.169 -6.994 7.265 1.00 94.75 97 LEU A N 1
ATOM 800 C CA . LEU A 1 97 ? -1.140 -6.366 7.426 1.00 94.75 97 LEU A CA 1
ATOM 801 C C . LEU A 1 97 ? -1.620 -5.720 6.123 1.00 94.75 97 LEU A C 1
ATOM 803 O O . LEU A 1 97 ? -2.740 -5.965 5.696 1.00 94.75 97 LEU A O 1
ATOM 807 N N . MET A 1 98 ? -0.768 -4.950 5.444 1.00 96.19 98 MET A N 1
ATOM 808 C CA . MET A 1 98 ? -1.171 -4.290 4.198 1.00 96.19 98 MET A CA 1
ATOM 809 C C . MET A 1 98 ? -1.506 -5.275 3.079 1.00 96.19 98 MET A C 1
ATOM 811 O O . MET A 1 98 ? -2.457 -5.051 2.337 1.00 96.19 98 MET A O 1
ATOM 815 N N . MET A 1 99 ? -0.776 -6.390 2.972 1.00 95.88 99 MET A N 1
ATOM 816 C CA . MET A 1 99 ? -1.122 -7.434 2.003 1.00 95.88 99 MET A CA 1
ATOM 817 C C . MET A 1 99 ? -2.406 -8.183 2.375 1.00 95.88 99 MET A C 1
ATOM 819 O O . MET A 1 99 ? -3.120 -8.623 1.477 1.00 95.88 99 MET A O 1
ATOM 823 N N . PHE A 1 100 ? -2.714 -8.305 3.668 1.00 95.50 100 PHE A N 1
ATOM 824 C CA . PHE A 1 100 ? -3.996 -8.824 4.140 1.00 95.50 100 PHE A CA 1
ATOM 825 C C . PHE A 1 100 ? -5.148 -7.871 3.794 1.00 95.50 100 PHE A C 1
ATOM 827 O O . PHE A 1 100 ? -6.149 -8.314 3.239 1.00 95.50 100 PHE A O 1
ATOM 834 N N . ILE A 1 101 ? -4.990 -6.565 4.034 1.00 95.94 101 ILE A N 1
ATOM 835 C CA . ILE A 1 101 ? -5.980 -5.548 3.642 1.00 95.94 101 ILE A CA 1
ATOM 836 C C . ILE A 1 101 ? -6.182 -5.564 2.124 1.00 95.94 101 ILE A C 1
ATOM 838 O O . ILE A 1 101 ? -7.315 -5.545 1.664 1.00 95.94 101 ILE A O 1
ATOM 842 N N . TYR A 1 102 ? -5.101 -5.670 1.345 1.00 96.25 102 TYR A N 1
ATOM 843 C CA . TYR A 1 102 ? -5.174 -5.819 -0.110 1.00 96.25 102 TYR A CA 1
ATOM 844 C C . TYR A 1 102 ? -5.962 -7.057 -0.540 1.00 96.25 102 TYR A C 1
ATOM 846 O O . TYR A 1 102 ? -6.818 -6.962 -1.413 1.00 96.25 102 TYR A O 1
ATOM 854 N N . ALA A 1 103 ? -5.707 -8.211 0.078 1.00 95.31 103 ALA A N 1
ATOM 855 C CA . ALA A 1 103 ? -6.415 -9.444 -0.258 1.00 95.31 103 ALA A CA 1
ATOM 856 C C . ALA A 1 103 ? -7.916 -9.388 0.074 1.00 95.31 103 ALA A C 1
ATOM 858 O O . ALA A 1 103 ? -8.697 -10.038 -0.609 1.00 95.31 103 ALA A O 1
ATOM 859 N N . ASN A 1 104 ? -8.302 -8.596 1.077 1.00 95.62 104 ASN A N 1
ATOM 860 C CA . ASN A 1 104 ? -9.681 -8.455 1.547 1.00 95.62 104 ASN A CA 1
ATOM 861 C C . ASN A 1 104 ? -10.254 -7.060 1.238 1.00 95.62 104 ASN A C 1
ATOM 863 O O . ASN A 1 104 ? -11.137 -6.566 1.939 1.00 95.62 104 ASN A O 1
ATOM 867 N N . TRP A 1 105 ? -9.738 -6.386 0.203 1.00 95.19 105 TRP A N 1
ATOM 868 C CA . TRP A 1 105 ? -10.117 -5.000 -0.085 1.00 95.19 105 TRP A CA 1
ATOM 869 C C . TRP A 1 105 ? -11.592 -4.858 -0.463 1.00 95.19 105 TRP A C 1
ATOM 871 O O . TRP A 1 105 ? -12.215 -3.858 -0.123 1.00 95.19 105 TRP A O 1
ATOM 881 N N . SER A 1 106 ? -12.174 -5.863 -1.118 1.00 93.94 106 SER A N 1
ATOM 882 C CA . SER A 1 106 ? -13.605 -5.886 -1.440 1.00 93.94 106 SER A CA 1
ATOM 883 C C . SER A 1 106 ? -14.499 -5.879 -0.197 1.00 93.94 106 SER A C 1
ATOM 885 O O . SER A 1 106 ? -15.606 -5.358 -0.256 1.00 93.94 106 SER A O 1
ATOM 887 N N . GLU A 1 107 ? -14.025 -6.436 0.919 1.00 94.06 107 GLU A N 1
ATOM 888 C CA . GLU A 1 107 ? -14.767 -6.508 2.181 1.00 94.06 107 GLU A CA 1
ATOM 889 C C . GLU A 1 107 ? -14.499 -5.277 3.057 1.00 94.06 107 GLU A C 1
ATOM 891 O O . GLU A 1 107 ? -15.424 -4.657 3.577 1.00 94.06 107 GLU A O 1
ATOM 896 N N . TYR A 1 108 ? -13.229 -4.877 3.191 1.00 94.81 108 TYR A N 1
ATOM 897 C CA . TYR A 1 108 ? -12.823 -3.832 4.139 1.00 94.81 108 TYR A CA 1
ATOM 898 C C . TYR A 1 108 ? -12.581 -2.455 3.507 1.00 94.81 108 TYR A C 1
ATOM 900 O O . TYR A 1 108 ? -12.362 -1.481 4.231 1.00 94.81 108 TYR A O 1
ATOM 908 N N . GLY A 1 109 ? -12.618 -2.331 2.180 1.00 94.12 109 GLY A N 1
ATOM 909 C CA . GLY A 1 109 ? -12.242 -1.106 1.466 1.00 94.12 109 GLY A CA 1
ATOM 910 C C . GLY A 1 109 ? -13.084 0.110 1.850 1.00 94.12 109 GLY A C 1
ATOM 911 O O . GLY A 1 109 ? -12.536 1.184 2.109 1.00 94.12 109 GLY A O 1
ATOM 912 N N . THR A 1 110 ? -14.402 -0.065 1.981 1.00 95.25 110 THR A N 1
ATOM 913 C CA . THR A 1 110 ? -15.323 0.997 2.423 1.00 95.25 110 THR A CA 1
ATOM 914 C C . THR A 1 110 ? -15.004 1.459 3.845 1.00 95.25 110 THR A C 1
ATOM 916 O O . THR A 1 110 ? -14.947 2.659 4.114 1.00 95.25 110 THR A O 1
ATOM 919 N N . PHE A 1 111 ? -14.718 0.517 4.747 1.00 96.00 111 PHE A N 1
ATOM 920 C CA . PHE A 1 111 ? -14.350 0.815 6.129 1.00 96.00 111 PHE A CA 1
ATOM 921 C C . PHE A 1 111 ? -13.037 1.605 6.211 1.00 96.00 111 PHE A C 1
ATOM 923 O O . PHE A 1 111 ? -12.983 2.645 6.868 1.00 96.00 111 PHE A O 1
ATOM 930 N N . PHE A 1 112 ? -11.993 1.156 5.511 1.00 95.81 112 PHE A N 1
ATOM 931 C CA . PHE A 1 112 ? -10.683 1.816 5.498 1.00 95.81 112 PHE A CA 1
ATOM 932 C C . PHE A 1 112 ? -10.678 3.165 4.767 1.00 95.81 112 PHE A C 1
ATOM 934 O O . PHE A 1 112 ? -9.810 4.001 5.021 1.00 95.81 112 PHE A O 1
ATOM 941 N N . SER A 1 113 ? -11.645 3.398 3.881 1.00 95.19 113 SER A N 1
ATOM 942 C CA . SER A 1 113 ? -11.819 4.679 3.187 1.00 95.19 113 SER A CA 1
ATOM 943 C C . SER A 1 113 ? -12.636 5.695 3.991 1.00 95.19 113 SER A C 1
ATOM 945 O O . SER A 1 113 ? -12.656 6.875 3.640 1.00 95.19 113 SER A O 1
ATOM 947 N N . SER A 1 114 ? -13.286 5.274 5.081 1.00 95.88 114 SER A N 1
ATOM 948 C CA . SER A 1 114 ? -14.076 6.166 5.930 1.00 95.88 114 SER A CA 1
ATOM 949 C C . SER A 1 114 ? -13.194 7.213 6.631 1.00 95.88 114 SER A C 1
ATOM 951 O O . SER A 1 114 ? -12.196 6.851 7.268 1.00 95.88 114 SER A O 1
ATOM 953 N N . PRO A 1 115 ? -13.573 8.509 6.610 1.00 94.56 115 PRO A N 1
ATOM 954 C CA . PRO A 1 115 ? -12.854 9.559 7.333 1.00 94.56 115 PRO A CA 1
ATOM 955 C C . PRO A 1 115 ? -12.727 9.292 8.837 1.00 94.56 115 PRO A C 1
ATOM 957 O O . PRO A 1 115 ? -11.708 9.642 9.438 1.00 94.56 115 PRO A O 1
ATOM 960 N N . ALA A 1 116 ? -13.735 8.655 9.444 1.00 93.25 116 ALA A N 1
ATOM 961 C CA . ALA A 1 116 ? -13.720 8.295 10.860 1.00 93.25 116 ALA A CA 1
ATOM 962 C C . ALA A 1 116 ? -12.619 7.265 11.153 1.00 93.25 116 ALA A C 1
ATOM 964 O O . ALA A 1 116 ? -11.812 7.460 12.061 1.00 93.25 116 ALA A O 1
ATOM 965 N N . THR A 1 117 ? -12.523 6.226 10.321 1.00 94.62 117 THR A N 1
ATOM 966 C CA . THR A 1 117 ? -11.489 5.189 10.422 1.00 94.62 117 THR A CA 1
ATOM 967 C C . THR A 1 117 ? -10.096 5.767 10.209 1.00 94.62 117 THR A C 1
ATOM 969 O O . THR A 1 117 ? -9.200 5.523 11.014 1.00 94.62 117 THR A O 1
ATOM 972 N N . LEU A 1 118 ? -9.900 6.577 9.164 1.00 95.50 118 LEU A N 1
ATOM 973 C CA . LEU A 1 118 ? -8.606 7.209 8.893 1.00 95.50 118 LEU A CA 1
ATOM 974 C C . LEU A 1 118 ? -8.167 8.116 10.051 1.00 95.50 118 LEU A C 1
ATOM 976 O O . LEU A 1 118 ? -7.001 8.092 10.446 1.00 95.50 118 LEU A O 1
ATOM 980 N N . SER A 1 119 ? -9.101 8.874 10.630 1.00 95.06 119 SER A N 1
ATOM 981 C CA . SER A 1 119 ? -8.830 9.738 11.785 1.00 95.06 119 SER A CA 1
ATOM 982 C C . SER A 1 119 ? -8.475 8.930 13.031 1.00 95.06 119 SER A C 1
ATOM 984 O O . SER A 1 119 ? -7.510 9.265 13.717 1.00 95.06 119 SER A O 1
ATOM 986 N N . LEU A 1 120 ? -9.197 7.838 13.294 1.00 95.00 120 LEU A N 1
ATOM 987 C CA . LEU A 1 120 ? -8.899 6.926 14.394 1.00 95.00 120 LEU A CA 1
ATOM 988 C C . LEU A 1 120 ? -7.498 6.329 14.254 1.00 95.00 120 LEU A C 1
ATOM 990 O O . LEU A 1 120 ? -6.689 6.441 15.176 1.00 95.00 120 LEU A O 1
ATOM 994 N N . ILE A 1 121 ? -7.192 5.743 13.087 1.00 95.06 121 ILE A N 1
ATOM 995 C CA . ILE A 1 121 ? -5.876 5.149 12.835 1.00 95.06 121 ILE A CA 1
ATOM 996 C C . ILE A 1 121 ? -4.814 6.217 13.041 1.00 95.06 121 ILE A C 1
ATOM 998 O O . ILE A 1 121 ? -3.862 5.964 13.769 1.00 95.06 121 ILE A O 1
ATOM 1002 N N . LYS A 1 122 ? -5.000 7.417 12.478 1.00 94.75 122 LYS A N 1
ATOM 1003 C CA . LYS A 1 122 ? -4.043 8.522 12.582 1.00 94.75 122 LYS A CA 1
ATOM 1004 C C . LYS A 1 122 ? -3.766 8.941 14.026 1.00 94.75 122 LYS A C 1
ATOM 1006 O O . LYS A 1 122 ? -2.600 9.152 14.361 1.00 94.75 122 LYS A O 1
ATOM 1011 N N . ASN A 1 123 ? -4.802 9.059 14.852 1.00 93.81 123 ASN A N 1
ATOM 1012 C CA . ASN A 1 123 ? -4.691 9.537 16.232 1.00 93.81 123 ASN A CA 1
ATOM 1013 C C . ASN A 1 123 ? -4.106 8.477 17.175 1.00 93.81 123 ASN A C 1
ATOM 1015 O O . ASN A 1 123 ? -3.412 8.826 18.128 1.00 93.81 123 ASN A O 1
ATOM 1019 N N . SER A 1 124 ? -4.317 7.195 16.872 1.00 93.00 124 SER A N 1
ATOM 1020 C CA . SER A 1 124 ? -3.941 6.078 17.747 1.00 93.00 124 SER A CA 1
ATOM 1021 C C . SER A 1 124 ? -2.902 5.139 17.124 1.00 93.00 124 SER A C 1
ATOM 1023 O O . SER A 1 124 ? -2.779 3.986 17.533 1.00 93.00 124 SER A O 1
ATOM 1025 N N . GLN A 1 125 ? -2.102 5.620 16.160 1.00 92.50 125 GLN A N 1
ATOM 1026 C CA . GLN A 1 125 ? -1.146 4.788 15.406 1.00 92.50 125 GLN A CA 1
ATOM 1027 C C . GLN A 1 125 ? -0.189 3.988 16.286 1.00 92.50 125 GLN A C 1
ATOM 1029 O O . GLN A 1 125 ? 0.119 2.850 15.956 1.00 92.50 125 GLN A O 1
ATOM 1034 N N . ASN A 1 126 ? 0.307 4.574 17.379 1.00 90.38 126 ASN A N 1
ATOM 1035 C CA . ASN A 1 126 ? 1.267 3.903 18.263 1.00 90.38 126 ASN A CA 1
ATOM 1036 C C . ASN A 1 126 ? 0.634 2.718 18.997 1.00 90.38 126 ASN A C 1
ATOM 1038 O O . ASN A 1 126 ? 1.260 1.671 19.150 1.00 90.38 126 ASN A O 1
ATOM 1042 N N . GLU A 1 127 ? -0.600 2.901 19.459 1.00 90.06 127 GLU A N 1
ATOM 1043 C CA . GLU A 1 127 ? -1.353 1.887 20.194 1.00 90.06 127 GLU A CA 1
ATOM 1044 C C . GLU A 1 127 ? -1.778 0.766 19.250 1.00 90.06 127 GLU A C 1
ATOM 1046 O O . GLU A 1 127 ? -1.575 -0.406 19.561 1.00 90.06 127 GLU A O 1
ATOM 1051 N N . ILE A 1 128 ? -2.253 1.125 18.054 1.00 92.00 128 ILE A N 1
ATOM 1052 C CA . ILE A 1 128 ? -2.621 0.179 16.997 1.00 92.00 128 ILE A CA 1
ATOM 1053 C C . ILE A 1 128 ? -1.394 -0.610 16.519 1.00 92.00 128 ILE A C 1
ATOM 1055 O O . ILE A 1 128 ? -1.454 -1.834 16.431 1.00 92.00 128 ILE A O 1
ATOM 1059 N N . ASP A 1 129 ? -0.260 0.045 16.257 1.00 91.31 129 ASP A N 1
ATOM 1060 C CA . ASP A 1 129 ? 0.984 -0.632 15.864 1.00 91.31 129 ASP A CA 1
ATOM 1061 C C . ASP A 1 129 ? 1.499 -1.566 16.970 1.00 91.31 129 ASP A C 1
ATOM 1063 O O . ASP A 1 129 ? 1.833 -2.726 16.709 1.00 91.31 129 ASP A O 1
ATOM 1067 N N . SER A 1 130 ? 1.464 -1.117 18.230 1.00 88.44 130 SER A N 1
ATOM 1068 C CA . SER A 1 130 ? 1.794 -1.966 19.382 1.00 88.44 130 SER A CA 1
ATOM 1069 C C . SER A 1 130 ? 0.851 -3.160 19.473 1.00 88.44 130 SER A C 1
ATOM 1071 O O . SER A 1 130 ? 1.303 -4.287 19.683 1.00 88.44 130 SER A O 1
ATOM 1073 N N . TYR A 1 131 ? -0.451 -2.950 19.264 1.00 88.44 131 TYR A N 1
ATOM 1074 C CA . TYR A 1 131 ? -1.435 -4.022 19.241 1.00 88.44 131 TYR A CA 1
ATOM 1075 C C . TYR A 1 131 ? -1.105 -5.039 18.147 1.00 88.44 131 TYR A C 1
ATOM 1077 O O . TYR A 1 131 ? -1.050 -6.235 18.433 1.00 88.44 131 TYR A O 1
ATOM 1085 N N . ILE A 1 132 ? -0.829 -4.595 16.919 1.00 90.44 132 ILE A N 1
ATOM 1086 C CA . ILE A 1 132 ? -0.493 -5.463 15.781 1.00 90.44 132 ILE A CA 1
ATOM 1087 C C . ILE A 1 132 ? 0.773 -6.285 16.053 1.00 90.44 132 ILE A C 1
ATOM 1089 O O . ILE A 1 132 ? 0.789 -7.481 15.761 1.00 90.44 132 ILE A O 1
ATOM 1093 N N . THR A 1 133 ? 1.819 -5.661 16.597 1.00 86.44 133 THR A N 1
ATOM 1094 C CA . THR A 1 133 ? 3.154 -6.266 16.742 1.00 86.44 133 THR A CA 1
ATOM 1095 C C . THR A 1 133 ? 3.305 -7.135 17.986 1.00 86.44 133 THR A C 1
ATOM 1097 O O . THR A 1 133 ? 3.840 -8.237 17.897 1.00 86.44 133 THR A O 1
ATOM 1100 N N . THR A 1 134 ? 2.839 -6.658 19.140 1.00 80.62 134 THR A N 1
ATOM 1101 C CA . THR A 1 134 ? 3.062 -7.314 20.442 1.00 80.62 134 THR A CA 1
ATOM 1102 C C . THR A 1 134 ? 1.883 -8.161 20.901 1.00 80.62 134 THR A C 1
ATOM 1104 O O . THR A 1 134 ? 2.022 -8.954 21.827 1.00 80.62 134 THR A O 1
ATOM 1107 N N . GLY A 1 135 ? 0.710 -7.998 20.282 1.00 71.69 135 GLY A N 1
ATOM 1108 C CA . GLY A 1 135 ? -0.495 -8.686 20.737 1.00 71.69 135 GLY A CA 1
ATOM 1109 C C . GLY A 1 135 ? -0.985 -8.221 22.109 1.00 71.69 135 GLY A C 1
ATOM 1110 O O . GLY A 1 135 ? -1.736 -8.956 22.742 1.00 71.69 135 GLY A O 1
ATOM 1111 N N . ALA A 1 136 ? -0.577 -7.027 22.563 1.00 65.06 136 ALA A N 1
ATOM 1112 C CA . ALA A 1 136 ? -1.048 -6.433 23.811 1.00 65.06 136 ALA A CA 1
ATOM 1113 C C . ALA A 1 136 ? -2.583 -6.468 23.911 1.00 65.06 136 ALA A C 1
ATOM 1115 O O . ALA A 1 136 ? -3.286 -6.423 22.905 1.00 65.06 136 ALA A O 1
ATOM 1116 N N . ASN A 1 137 ? -3.130 -6.542 25.121 1.00 61.59 137 ASN A N 1
ATOM 1117 C CA . ASN A 1 137 ? -4.579 -6.586 25.291 1.00 61.59 137 ASN A CA 1
ATOM 1118 C C . ASN A 1 137 ? -5.225 -5.285 24.781 1.00 61.59 137 ASN A C 1
ATOM 1120 O O . ASN A 1 137 ? -5.043 -4.221 25.367 1.00 61.59 137 ASN A O 1
ATOM 1124 N N . ALA A 1 138 ? -6.041 -5.397 23.729 1.00 61.94 138 ALA A N 1
ATOM 1125 C CA . ALA A 1 138 ? -6.862 -4.311 23.180 1.00 61.94 138 ALA A CA 1
ATOM 1126 C C . ALA A 1 138 ? -7.878 -3.741 24.190 1.00 61.94 138 ALA A C 1
ATOM 1128 O O . ALA A 1 138 ? -8.376 -2.633 24.006 1.00 61.94 138 ALA A O 1
ATOM 1129 N N . ARG A 1 139 ? -8.185 -4.495 25.258 1.00 55.97 139 ARG A N 1
ATOM 1130 C CA . ARG A 1 139 ? -9.274 -4.212 26.208 1.00 55.97 139 ARG A CA 1
ATOM 1131 C C . ARG A 1 139 ? -9.120 -2.933 27.041 1.00 55.97 139 ARG A C 1
ATOM 1133 O O . ARG A 1 139 ? -10.094 -2.553 27.665 1.00 55.97 139 ARG A O 1
ATOM 1140 N N . ASN A 1 140 ? -7.964 -2.266 27.021 1.00 56.59 140 ASN A N 1
ATOM 1141 C CA . ASN A 1 140 ? -7.716 -1.047 27.807 1.00 56.59 140 ASN A CA 1
ATOM 1142 C C . ASN A 1 140 ? -7.130 0.103 26.964 1.00 56.59 140 ASN A C 1
ATOM 1144 O O . ASN A 1 140 ? -6.415 0.950 27.494 1.00 56.59 140 ASN A O 1
ATOM 1148 N N . GLN A 1 141 ? -7.339 0.092 25.646 1.00 70.62 141 GLN A N 1
ATOM 1149 C CA . GLN A 1 141 ? -6.822 1.134 24.754 1.00 70.62 141 GLN A CA 1
ATOM 1150 C C . GLN A 1 141 ? -7.980 2.027 24.305 1.00 70.62 141 GLN A C 1
ATOM 1152 O O . GLN A 1 141 ? -8.944 1.521 23.744 1.00 70.62 141 GLN A O 1
ATOM 1157 N N . GLY A 1 142 ? -7.891 3.343 24.520 1.00 78.19 142 GLY A N 1
ATOM 1158 C CA . GLY A 1 142 ? -9.020 4.264 24.307 1.00 78.19 142 GLY A CA 1
ATOM 1159 C C . GLY A 1 142 ? -9.563 4.287 22.871 1.00 78.19 142 GLY A C 1
ATOM 1160 O O . GLY A 1 142 ? -10.713 4.646 22.643 1.00 78.19 142 GLY A O 1
ATOM 1161 N N . TRP A 1 143 ? -8.782 3.845 21.880 1.00 87.50 143 TRP A N 1
ATOM 1162 C CA . TRP A 1 143 ? -9.268 3.746 20.502 1.00 87.50 143 TRP A CA 1
ATOM 1163 C C . TRP A 1 143 ? -10.289 2.624 20.293 1.00 87.50 143 TRP A C 1
ATOM 1165 O O . TRP A 1 143 ? -11.119 2.750 19.393 1.00 87.50 143 TRP A O 1
ATOM 1175 N N . THR A 1 144 ? -10.278 1.564 21.111 1.00 87.00 144 THR A N 1
ATOM 1176 C CA . THR A 1 144 ? -11.198 0.417 20.977 1.00 87.00 144 THR A CA 1
ATOM 1177 C C . THR A 1 144 ? -12.594 0.690 21.535 1.00 87.00 144 THR A C 1
ATOM 1179 O O . THR A 1 144 ? -13.507 -0.097 21.298 1.00 87.00 144 THR A O 1
ATOM 1182 N N . GLU A 1 145 ? -12.787 1.822 22.214 1.00 86.94 145 GLU A N 1
ATOM 1183 C CA . GLU A 1 145 ? -14.095 2.279 22.700 1.00 86.94 145 GLU A CA 1
ATOM 1184 C C . GLU A 1 145 ? -14.975 2.828 21.566 1.00 86.94 145 GLU A C 1
ATOM 1186 O O . GLU A 1 145 ? -16.199 2.834 21.666 1.00 86.94 145 GLU A O 1
ATOM 1191 N N . THR A 1 146 ? -14.360 3.260 20.463 1.00 89.38 146 THR A N 1
ATOM 1192 C CA . THR A 1 146 ? -15.077 3.771 19.290 1.00 89.38 146 THR A CA 1
ATOM 1193 C C . THR A 1 146 ? -15.601 2.634 18.412 1.00 89.38 146 THR A C 1
ATOM 1195 O O . THR A 1 146 ? -14.951 1.597 18.290 1.00 89.38 146 THR A O 1
ATOM 1198 N N . GLU A 1 147 ? -16.725 2.845 17.718 1.00 89.94 147 GLU A N 1
ATOM 1199 C CA . GLU A 1 147 ? -17.274 1.873 16.753 1.00 89.94 147 GLU A CA 1
ATOM 1200 C C . GLU A 1 147 ? -16.224 1.465 15.704 1.00 89.94 147 GLU A C 1
ATOM 1202 O O . GLU A 1 147 ? -15.957 0.282 15.494 1.00 89.94 147 GLU A O 1
ATOM 1207 N N . ALA A 1 148 ? -15.535 2.449 15.117 1.00 92.00 148 ALA A N 1
ATOM 1208 C CA . ALA A 1 148 ? -14.460 2.192 14.164 1.00 92.00 148 ALA A CA 1
ATOM 1209 C C . ALA A 1 148 ? -13.301 1.393 14.789 1.00 92.00 148 ALA A C 1
ATOM 1211 O O . ALA A 1 148 ? -12.685 0.566 14.117 1.00 92.00 148 ALA A O 1
ATOM 1212 N N . GLY A 1 149 ? -13.012 1.594 16.074 1.00 91.12 149 GLY A N 1
ATOM 1213 C CA . GLY A 1 149 ? -11.980 0.851 16.789 1.00 91.12 149 GLY A CA 1
ATOM 1214 C C . GLY A 1 149 ? -12.358 -0.587 17.088 1.00 91.12 149 GLY A C 1
ATOM 1215 O O . GLY A 1 149 ? -11.510 -1.470 16.965 1.00 91.12 149 GLY A O 1
ATOM 1216 N N . GLN A 1 150 ? -13.623 -0.848 17.405 1.00 90.75 150 GLN A N 1
ATOM 1217 C CA . GLN A 1 150 ? -14.135 -2.207 17.573 1.00 90.75 150 GLN A CA 1
ATOM 1218 C C . GLN A 1 150 ? -14.029 -2.992 16.262 1.00 90.75 150 GLN A C 1
ATOM 1220 O O . GLN A 1 150 ? -13.484 -4.099 16.251 1.00 90.75 150 GLN A O 1
ATOM 1225 N N . VAL A 1 151 ? -14.446 -2.385 15.146 1.00 92.94 151 VAL A N 1
ATOM 1226 C CA . VAL A 1 151 ? -14.325 -2.992 13.811 1.00 92.94 151 VAL A CA 1
ATOM 1227 C C . VAL A 1 151 ? -12.856 -3.218 13.444 1.00 92.94 151 VAL A C 1
ATOM 1229 O O . VAL A 1 151 ? -12.478 -4.326 13.061 1.00 92.94 151 VAL A O 1
ATOM 1232 N N . LEU A 1 152 ? -11.993 -2.213 13.628 1.00 93.50 152 LEU A N 1
ATOM 1233 C CA . LEU A 1 152 ? -10.560 -2.335 13.342 1.00 93.50 152 LEU A CA 1
ATOM 1234 C C . LEU A 1 152 ? -9.892 -3.426 14.193 1.00 93.50 152 LEU A C 1
ATOM 1236 O O . LEU A 1 152 ? -9.076 -4.193 13.683 1.00 93.50 152 LEU A O 1
ATOM 1240 N N . SER A 1 153 ? -10.248 -3.527 15.474 1.00 90.81 153 SER A N 1
ATOM 1241 C CA . SER A 1 153 ? -9.771 -4.582 16.373 1.00 90.81 153 SER A CA 1
ATOM 1242 C C . SER A 1 153 ? -10.196 -5.971 15.887 1.00 90.81 153 SER A C 1
ATOM 1244 O O . SER A 1 153 ? -9.374 -6.894 15.869 1.00 90.81 153 SER A O 1
ATOM 1246 N N . GLY A 1 154 ? -11.438 -6.111 15.412 1.00 90.06 154 GLY A N 1
ATOM 1247 C CA . GLY A 1 154 ? -11.936 -7.330 14.772 1.00 90.06 154 GLY A CA 1
ATOM 1248 C C . GLY A 1 154 ? -11.128 -7.712 13.529 1.00 90.06 154 GLY A C 1
ATOM 1249 O O . GLY A 1 154 ?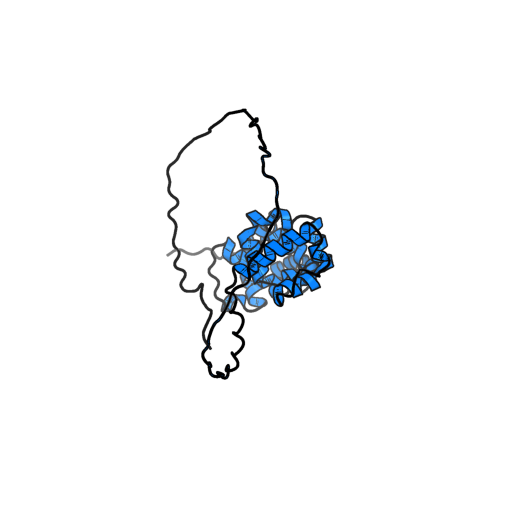 -10.650 -8.842 13.431 1.00 90.06 154 GLY A O 1
ATOM 1250 N N . ILE A 1 155 ? -10.872 -6.754 12.632 1.00 93.00 155 ILE A N 1
ATOM 1251 C CA . ILE A 1 155 ? -10.063 -6.965 11.417 1.00 93.00 155 ILE A CA 1
ATOM 1252 C C . ILE A 1 155 ? -8.626 -7.383 11.772 1.00 93.00 155 ILE A C 1
ATOM 1254 O O . ILE A 1 155 ? -8.085 -8.323 11.188 1.00 93.00 155 ILE A O 1
ATOM 1258 N N . ILE A 1 156 ? -7.994 -6.727 12.752 1.00 92.00 156 ILE A N 1
ATOM 1259 C CA . ILE A 1 156 ? -6.635 -7.083 13.198 1.00 92.00 156 ILE A CA 1
ATOM 1260 C C . ILE A 1 156 ? -6.619 -8.465 13.868 1.00 92.00 156 ILE A C 1
ATOM 1262 O O . ILE A 1 156 ? -5.653 -9.215 13.713 1.00 92.00 156 ILE A O 1
ATOM 1266 N N . SER A 1 157 ? -7.678 -8.823 14.593 1.00 88.88 157 SER A N 1
ATOM 1267 C CA . SER A 1 157 ? -7.828 -10.156 15.185 1.00 88.88 157 SER A CA 1
ATOM 1268 C C . SER A 1 157 ? -7.972 -11.229 14.106 1.00 88.88 157 SER A C 1
ATOM 1270 O O . SER A 1 157 ? -7.298 -12.252 14.191 1.00 88.88 157 SER A O 1
ATOM 1272 N N . HIS A 1 158 ? -8.754 -10.970 13.053 1.00 90.12 158 HIS A N 1
ATOM 1273 C CA . HIS A 1 158 ? -8.863 -11.852 11.889 1.00 90.12 158 HIS A CA 1
ATOM 1274 C C . HIS A 1 158 ? -7.504 -12.030 11.190 1.00 90.12 158 HIS A C 1
ATOM 1276 O O . HIS A 1 158 ? -7.071 -13.157 10.949 1.00 90.12 158 HIS A O 1
ATOM 1282 N N . PHE A 1 159 ? -6.769 -10.934 10.979 1.00 90.94 159 PHE A N 1
ATOM 1283 C CA . PHE A 1 159 ? -5.402 -10.972 10.452 1.00 90.94 159 PHE A CA 1
ATOM 1284 C C . PHE A 1 159 ? -4.464 -11.851 11.298 1.00 90.94 159 PHE A C 1
ATOM 1286 O O . PHE A 1 159 ? -3.686 -12.631 10.748 1.00 90.94 159 PHE A O 1
ATOM 1293 N N . LYS A 1 160 ? -4.536 -11.749 12.631 1.00 86.38 160 LYS A N 1
ATOM 1294 C CA . LYS A 1 160 ? -3.714 -12.555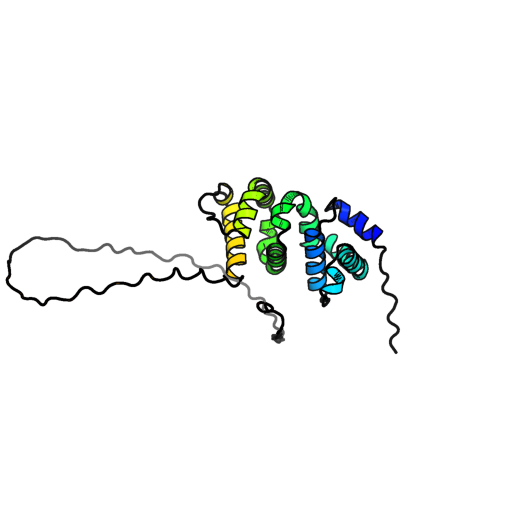 13.549 1.00 86.38 160 LYS A CA 1
ATOM 1295 C C . LYS A 1 160 ? -4.148 -14.018 13.620 1.00 86.38 160 LYS A C 1
ATOM 1297 O O . LYS A 1 160 ? -3.281 -14.873 13.742 1.00 86.38 160 LYS A O 1
ATOM 1302 N N . GLY A 1 161 ? -5.446 -14.305 13.536 1.00 77.81 161 GLY A N 1
ATOM 1303 C CA . GLY A 1 161 ? -5.985 -15.670 13.540 1.00 77.81 161 GLY A CA 1
ATOM 1304 C C . GLY A 1 161 ? -5.624 -16.475 12.287 1.00 77.81 161 GLY A C 1
ATOM 1305 O O . GLY A 1 161 ? -5.574 -17.698 12.348 1.00 77.81 161 GLY A O 1
ATOM 1306 N N . GLY A 1 162 ? -5.322 -15.796 11.173 1.00 58.97 162 GLY A N 1
ATOM 1307 C CA . GLY A 1 162 ? -4.808 -16.403 9.938 1.00 58.97 162 GLY A CA 1
ATOM 1308 C C . GLY A 1 162 ? -3.279 -16.533 9.863 1.00 58.97 162 GLY A C 1
ATOM 1309 O O . GLY A 1 162 ? -2.757 -17.052 8.877 1.00 58.97 162 GLY A O 1
ATOM 1310 N N . LEU A 1 163 ? -2.538 -16.062 10.870 1.00 47.16 163 LEU A N 1
ATOM 1311 C CA . LEU A 1 163 ? -1.108 -16.341 11.022 1.00 47.16 163 LEU A CA 1
ATOM 1312 C C . LEU A 1 163 ? -0.965 -17.585 11.907 1.00 47.16 163 LEU A C 1
ATOM 1314 O O . LEU A 1 163 ? -1.599 -17.614 12.961 1.00 47.16 163 LEU A O 1
ATOM 1318 N N . PRO A 1 164 ? -0.146 -18.595 11.544 1.00 34.84 164 PRO A N 1
ATOM 1319 C CA . PRO A 1 164 ? 0.124 -19.706 12.445 1.00 34.84 164 PRO A CA 1
ATOM 1320 C C . PRO A 1 164 ? 0.693 -19.129 13.740 1.00 34.84 164 PRO A C 1
ATOM 1322 O O . PRO A 1 164 ? 1.803 -18.592 13.787 1.00 34.84 164 PRO A O 1
ATOM 1325 N N . GLN A 1 165 ? -0.124 -19.158 14.788 1.00 37.88 165 GLN A N 1
ATOM 1326 C CA . GLN A 1 165 ? 0.276 -18.710 16.102 1.00 37.88 165 GLN A CA 1
ATOM 1327 C C . GLN A 1 165 ? 1.327 -19.713 16.571 1.00 37.88 165 GLN A C 1
ATOM 1329 O O . GLN A 1 165 ? 1.013 -20.885 16.781 1.00 37.88 165 GLN A O 1
ATOM 1334 N N . ALA A 1 166 ? 2.583 -19.276 16.704 1.00 39.34 166 ALA A N 1
ATOM 1335 C CA . ALA A 1 166 ? 3.559 -20.040 17.464 1.00 39.34 166 ALA A CA 1
ATOM 1336 C C . ALA A 1 166 ? 2.921 -20.287 18.833 1.00 39.34 166 ALA A C 1
ATOM 1338 O O . ALA A 1 166 ? 2.617 -19.335 19.558 1.00 39.34 166 ALA A O 1
ATOM 1339 N N . ALA A 1 167 ? 2.608 -21.555 19.102 1.00 30.25 167 ALA A N 1
ATOM 1340 C CA . ALA A 1 167 ? 1.877 -21.957 20.287 1.00 30.25 167 ALA A CA 1
ATOM 1341 C C . ALA A 1 167 ? 2.538 -21.327 21.522 1.00 30.25 167 ALA A C 1
ATOM 1343 O O . ALA A 1 167 ? 3.773 -21.306 21.597 1.00 30.25 167 ALA A O 1
ATOM 1344 N N . PRO A 1 168 ? 1.760 -20.803 22.485 1.00 36.53 168 PRO A N 1
ATOM 1345 C CA . PRO A 1 168 ? 2.335 -20.302 23.721 1.00 36.53 168 PRO A CA 1
ATOM 1346 C C . PRO A 1 168 ? 3.180 -21.419 24.334 1.00 36.53 168 PRO A C 1
ATOM 1348 O O . PRO A 1 168 ? 2.699 -22.541 24.513 1.00 36.53 168 PRO A O 1
ATOM 1351 N N . ALA A 1 169 ? 4.458 -21.124 24.587 1.00 45.25 169 ALA A N 1
ATOM 1352 C CA . ALA A 1 169 ? 5.382 -22.055 25.212 1.00 45.25 169 ALA A CA 1
ATOM 1353 C C . ALA A 1 169 ? 4.712 -22.634 26.463 1.00 45.25 169 ALA A C 1
ATOM 1355 O O . ALA A 1 169 ? 4.374 -21.892 27.388 1.00 45.25 169 ALA A O 1
ATOM 1356 N N . LYS A 1 170 ? 4.474 -23.954 26.456 1.00 36.41 170 LYS A N 1
ATOM 1357 C CA . LYS A 1 170 ? 3.943 -24.682 27.611 1.00 36.41 170 LYS A CA 1
ATOM 1358 C C . LYS A 1 170 ? 4.788 -24.301 28.832 1.00 36.41 170 LYS A C 1
ATOM 1360 O O . LYS A 1 170 ? 5.998 -24.535 28.796 1.00 36.41 170 LYS A O 1
ATOM 1365 N N . PRO A 1 171 ? 4.205 -23.740 29.904 1.00 40.09 171 PRO A N 1
ATOM 1366 C CA . PRO A 1 171 ? 4.943 -23.570 31.142 1.00 40.09 171 PRO A CA 1
ATOM 1367 C C . PRO A 1 171 ? 5.364 -24.957 31.633 1.00 40.09 171 PRO A C 1
ATOM 1369 O O . PRO A 1 171 ? 4.544 -25.873 31.721 1.00 40.09 171 PRO A O 1
ATOM 1372 N N . ALA A 1 172 ? 6.662 -25.117 31.888 1.00 45.72 172 ALA A N 1
ATOM 1373 C CA . ALA A 1 172 ? 7.239 -26.339 32.423 1.00 45.72 172 ALA A CA 1
ATOM 1374 C C . ALA A 1 172 ? 6.496 -26.731 33.709 1.00 45.72 172 ALA A C 1
ATOM 1376 O O . ALA A 1 172 ? 6.492 -25.986 34.692 1.00 45.72 172 ALA A O 1
ATOM 1377 N N . ALA A 1 173 ? 5.836 -27.889 33.674 1.00 39.59 173 ALA A N 1
ATOM 1378 C CA . ALA A 1 173 ? 5.171 -28.463 34.829 1.00 39.59 173 ALA A CA 1
ATOM 1379 C C . ALA A 1 173 ? 6.214 -28.732 35.923 1.00 39.59 173 ALA A C 1
ATOM 1381 O O . ALA A 1 173 ? 7.195 -29.443 35.700 1.00 39.59 173 ALA A O 1
ATOM 1382 N N . LYS A 1 174 ? 6.010 -28.144 37.104 1.00 48.78 174 LYS A N 1
ATOM 1383 C CA . LYS A 1 174 ? 6.734 -28.532 38.318 1.00 48.78 174 LYS A CA 1
ATOM 1384 C C . LYS A 1 174 ? 6.271 -29.938 38.738 1.00 48.78 174 LYS A C 1
ATOM 1386 O O . LYS A 1 174 ? 5.083 -30.226 38.588 1.00 48.78 174 LYS A O 1
ATOM 1391 N N . PRO A 1 175 ? 7.161 -30.801 39.256 1.00 40.03 175 PRO A N 1
ATOM 1392 C CA . PRO A 1 175 ? 6.787 -32.148 39.665 1.00 40.03 175 PRO A CA 1
ATOM 1393 C C . PRO A 1 175 ? 5.921 -32.086 40.928 1.00 40.03 175 PRO A C 1
ATOM 1395 O O . PRO A 1 175 ? 6.290 -31.454 41.918 1.00 40.03 175 PRO A O 1
ATOM 1398 N N . ILE A 1 176 ? 4.757 -32.726 40.858 1.00 46.50 176 ILE A N 1
ATOM 1399 C CA . ILE A 1 176 ? 3.848 -32.959 41.980 1.00 46.50 176 ILE A CA 1
ATOM 1400 C C . ILE A 1 176 ? 4.431 -34.127 42.783 1.00 46.50 176 ILE A C 1
ATOM 1402 O O . ILE A 1 176 ? 4.643 -35.206 42.236 1.00 46.50 176 ILE A O 1
ATOM 1406 N N . VAL A 1 177 ? 4.734 -33.885 44.057 1.00 51.66 177 VAL A N 1
ATOM 1407 C CA . VAL A 1 177 ? 5.100 -34.920 45.031 1.00 51.66 177 VAL A CA 1
ATOM 1408 C C . VAL A 1 177 ? 3.803 -35.570 45.513 1.00 51.66 177 VAL A C 1
ATOM 1410 O O . VAL A 1 177 ? 2.909 -34.874 45.988 1.00 51.66 177 VAL A O 1
ATOM 1413 N N . GLU A 1 178 ? 3.690 -36.885 45.333 1.00 48.59 178 GLU A N 1
ATOM 1414 C CA . GLU A 1 178 ? 2.580 -37.709 45.819 1.00 48.59 178 GLU A CA 1
ATOM 1415 C C . GLU A 1 178 ? 2.626 -37.828 47.351 1.00 48.59 178 GLU A C 1
ATOM 1417 O O . GLU A 1 178 ? 3.652 -38.202 47.920 1.00 48.59 178 GLU A O 1
ATOM 1422 N N . GLU A 1 179 ? 1.504 -37.547 48.016 1.00 48.41 179 GLU A N 1
ATOM 1423 C CA . GLU A 1 179 ? 1.283 -37.836 49.439 1.00 48.41 179 GLU A CA 1
ATOM 1424 C C . GLU A 1 179 ? 0.324 -39.041 49.570 1.00 48.41 179 GLU A C 1
ATOM 1426 O O . GLU A 1 179 ? -0.621 -39.155 48.779 1.00 48.41 179 GLU A O 1
ATOM 1431 N N . PRO A 1 180 ? 0.554 -39.981 50.510 1.00 50.97 180 PRO A N 1
ATOM 1432 C CA . PRO A 1 180 ? -0.120 -41.272 50.512 1.00 50.97 180 PRO A CA 1
ATOM 1433 C C . PRO A 1 180 ? -1.520 -41.230 51.140 1.00 50.97 180 PRO A C 1
ATOM 1435 O O . PRO A 1 180 ? -1.787 -40.582 52.149 1.00 50.97 180 PRO A O 1
ATOM 1438 N N . LYS A 1 181 ? -2.398 -42.019 50.521 1.00 39.25 181 LYS A N 1
ATOM 1439 C CA . LYS A 1 181 ? -3.810 -42.250 50.834 1.00 39.25 181 LYS A CA 1
ATOM 1440 C C . LYS A 1 181 ? -3.954 -43.143 52.081 1.00 39.25 181 LYS A C 1
ATOM 1442 O O . LYS A 1 181 ? -3.473 -44.274 52.067 1.00 39.25 181 LYS A O 1
ATOM 1447 N N . ILE A 1 182 ? -4.648 -42.674 53.121 1.00 49.06 182 ILE A N 1
ATOM 1448 C CA . ILE A 1 182 ? -5.091 -43.491 54.268 1.00 49.06 182 ILE A CA 1
ATOM 1449 C C . ILE A 1 182 ? -6.603 -43.737 54.139 1.00 49.06 182 ILE A C 1
ATOM 1451 O O . ILE A 1 182 ? -7.362 -42.806 53.875 1.00 49.06 182 ILE A O 1
ATOM 1455 N N . LEU A 1 183 ? -7.010 -45.005 54.274 1.00 52.03 183 LEU A N 1
ATOM 1456 C CA . LEU A 1 183 ? -8.395 -45.490 54.249 1.00 52.03 183 LEU A CA 1
ATOM 1457 C C . LEU A 1 183 ? -9.187 -45.105 55.523 1.00 52.03 183 LEU A C 1
ATOM 1459 O O . LEU A 1 183 ? -8.681 -45.300 56.623 1.00 52.03 183 LEU A O 1
ATOM 1463 N N . GLU A 1 184 ? -10.406 -44.586 55.303 1.00 47.31 184 GLU A N 1
ATOM 1464 C CA . GLU A 1 184 ? -11.751 -44.869 55.890 1.00 47.31 184 GLU A CA 1
ATOM 1465 C C . GLU A 1 184 ? -11.900 -45.649 57.227 1.00 47.31 184 GLU A C 1
ATOM 1467 O O . GLU A 1 184 ? -11.080 -46.528 57.494 1.00 47.31 184 GLU A O 1
ATOM 1472 N N . PRO A 1 185 ? -12.969 -45.428 58.055 1.00 49.41 185 PRO A N 1
ATOM 1473 C CA . PRO A 1 185 ? -14.373 -45.634 57.630 1.00 49.41 185 PRO A CA 1
ATOM 1474 C C . PRO A 1 185 ? -15.507 -44.798 58.288 1.00 49.41 185 PRO A C 1
ATOM 1476 O O . PRO A 1 185 ? -15.314 -44.006 59.207 1.00 49.41 185 PRO A O 1
ATOM 1479 N N . GLU A 1 186 ? -16.705 -45.036 57.738 1.00 46.72 186 GLU A N 1
ATOM 1480 C CA . GLU A 1 186 ? -18.068 -44.551 58.022 1.00 46.72 186 GLU A CA 1
ATOM 1481 C C . GLU A 1 186 ? -18.509 -44.491 59.501 1.00 46.72 186 GLU A C 1
ATOM 1483 O O . GLU A 1 186 ? -18.137 -45.342 60.307 1.00 46.72 186 GLU A O 1
ATOM 1488 N N . THR A 1 187 ? -19.448 -43.587 59.836 1.00 39.12 187 THR A N 1
ATOM 1489 C CA . THR A 1 187 ? -20.848 -43.956 60.182 1.00 39.12 187 THR A CA 1
ATOM 1490 C C . THR A 1 187 ? -21.749 -42.768 60.579 1.00 39.12 187 THR A C 1
ATOM 1492 O O . THR A 1 187 ? -21.333 -41.843 61.267 1.00 39.12 187 THR A O 1
ATOM 1495 N N . ALA A 1 188 ? -23.028 -42.932 60.209 1.00 36.72 188 ALA A N 1
ATOM 1496 C CA . ALA A 1 188 ? -24.265 -42.531 60.901 1.00 36.72 188 ALA A CA 1
ATOM 1497 C C . ALA A 1 188 ? -24.880 -41.124 60.699 1.00 36.72 188 ALA A C 1
ATOM 1499 O O . ALA A 1 188 ? -24.505 -40.143 61.330 1.00 36.72 188 ALA A O 1
ATOM 1500 N N . ASN A 1 189 ? -25.945 -41.126 59.881 1.00 44.62 189 ASN A N 1
ATOM 1501 C CA . ASN A 1 189 ? -27.305 -40.606 60.117 1.00 44.62 189 ASN A CA 1
ATOM 1502 C C . ASN A 1 189 ? -27.506 -39.429 61.086 1.00 44.62 189 ASN A C 1
ATOM 1504 O O . ASN A 1 189 ? -27.343 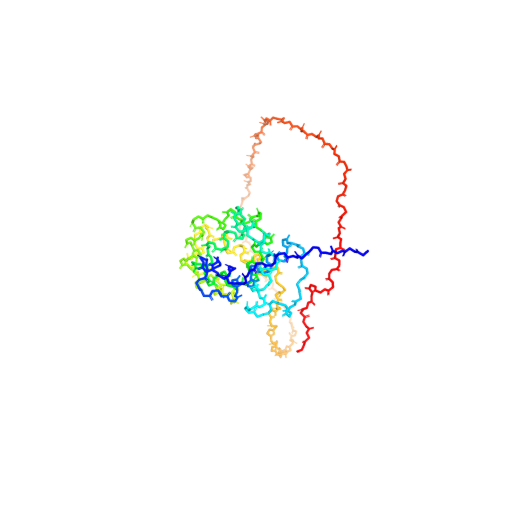-39.595 62.292 1.00 44.62 189 ASN A O 1
ATOM 1508 N N . PHE A 1 190 ? -28.145 -38.362 60.593 1.00 36.94 190 PHE A N 1
ATOM 1509 C CA . PHE A 1 190 ? -29.278 -37.765 61.305 1.00 36.94 190 PHE A CA 1
ATOM 1510 C C . PHE A 1 190 ? -30.306 -37.166 60.335 1.00 36.94 190 PHE A C 1
ATOM 1512 O O . PHE A 1 190 ? -29.967 -36.596 59.302 1.00 36.94 190 PHE A O 1
ATOM 1519 N N . ASP A 1 191 ? -31.560 -37.394 60.701 1.00 36.84 191 ASP A N 1
ATOM 1520 C CA . ASP A 1 191 ? -32.815 -37.140 60.001 1.00 36.84 191 ASP A CA 1
ATOM 1521 C C . ASP A 1 191 ? -33.385 -35.743 60.339 1.00 36.84 191 ASP A C 1
ATOM 1523 O O . ASP A 1 191 ? -32.972 -35.122 61.321 1.00 36.84 191 ASP A O 1
ATOM 1527 N N . ALA A 1 192 ? -34.408 -35.355 59.570 1.00 38.66 192 ALA A N 1
ATOM 1528 C CA . ALA A 1 192 ? -35.501 -34.421 59.863 1.00 38.66 192 ALA A CA 1
ATOM 1529 C C . ALA A 1 192 ? -35.543 -33.054 59.133 1.00 38.66 192 ALA A C 1
ATOM 1531 O O . ALA A 1 192 ? -34.948 -32.065 59.547 1.00 38.66 192 ALA A O 1
ATOM 1532 N N . SER A 1 193 ? -36.472 -33.025 58.164 1.00 41.72 193 SER A N 1
ATOM 1533 C CA . SER A 1 193 ? -37.680 -32.171 58.130 1.00 41.72 193 SER A CA 1
ATOM 1534 C C . SER A 1 193 ? -37.670 -30.743 57.547 1.00 41.72 193 SER A C 1
ATOM 1536 O O . SER A 1 193 ? -37.151 -29.822 58.164 1.00 41.72 193 SER A O 1
ATOM 1538 N N . LEU A 1 194 ? -38.502 -30.617 56.484 1.00 38.97 194 LEU A N 1
ATOM 1539 C CA . LEU A 1 194 ? -39.567 -29.603 56.234 1.00 38.97 194 LEU A CA 1
ATOM 1540 C C . LEU A 1 194 ? -39.094 -28.165 55.878 1.00 38.97 194 LEU A C 1
ATOM 1542 O O . LEU A 1 194 ? -38.202 -27.638 56.515 1.00 38.97 194 LEU A O 1
ATOM 1546 N N . GLU A 1 195 ? -39.573 -27.445 54.850 1.00 40.25 195 GLU A N 1
ATOM 1547 C CA . GLU A 1 195 ? -40.924 -27.234 54.299 1.00 40.25 195 GLU A CA 1
ATOM 1548 C C . GLU A 1 195 ? -40.893 -26.675 52.849 1.00 40.25 195 GLU A C 1
ATOM 1550 O O . GLU A 1 195 ? -39.935 -26.020 52.454 1.00 40.25 195 GLU A O 1
ATOM 1555 N N . ALA A 1 196 ? -41.988 -26.939 52.113 1.00 36.66 196 ALA A N 1
ATOM 1556 C CA . ALA A 1 196 ? -42.760 -26.106 51.160 1.00 36.66 196 ALA A CA 1
ATOM 1557 C C . ALA A 1 196 ? -42.050 -24.996 50.329 1.00 36.66 196 ALA A C 1
ATOM 1559 O O . ALA A 1 196 ? -41.368 -24.132 50.855 1.00 36.66 196 ALA A O 1
ATOM 1560 N N . SER A 1 197 ? -42.299 -24.805 49.027 1.00 36.00 197 SER A N 1
ATOM 1561 C CA . SER A 1 197 ? -43.611 -24.518 48.425 1.00 36.00 197 SER A CA 1
ATOM 1562 C C . SER A 1 197 ? -43.471 -24.171 46.923 1.00 36.00 197 SER A C 1
ATOM 1564 O O . SER A 1 197 ? -42.409 -23.763 46.466 1.00 36.00 197 SER A O 1
ATOM 1566 N N . SER A 1 198 ? -44.601 -24.298 46.213 1.00 36.00 198 SER A N 1
ATOM 1567 C CA . SER A 1 198 ? -45.032 -23.601 44.981 1.00 36.00 198 SER A CA 1
ATOM 1568 C C . SER A 1 198 ? -44.307 -23.829 43.640 1.00 36.00 198 SER A C 1
ATOM 1570 O O . SER A 1 198 ? -43.302 -23.201 43.330 1.00 36.00 198 SER A O 1
ATOM 1572 N N . SER A 1 199 ? -44.952 -24.650 42.803 1.00 43.25 199 SER A N 1
ATOM 1573 C CA . SER A 1 199 ? -45.216 -24.412 41.362 1.00 43.25 199 SER A CA 1
ATOM 1574 C C . SER A 1 199 ? -46.491 -23.520 41.230 1.00 43.25 199 SER A C 1
ATOM 1576 O O . SER A 1 199 ? -47.146 -23.380 42.272 1.00 43.25 199 SER A O 1
ATOM 1578 N N . PRO A 1 200 ? -46.963 -22.999 40.065 1.00 49.31 200 PRO A N 1
ATOM 1579 C CA . PRO A 1 200 ? -46.531 -23.248 38.680 1.00 49.31 200 PRO A CA 1
ATOM 1580 C C . PRO A 1 200 ? -46.576 -22.030 37.705 1.00 49.31 200 PRO A C 1
ATOM 1582 O O . PRO A 1 200 ? -46.958 -20.931 38.086 1.00 49.31 200 PRO A O 1
ATOM 1585 N N . ASP A 1 201 ? -46.214 -22.310 36.446 1.00 43.56 201 ASP A N 1
ATOM 1586 C CA . ASP A 1 201 ? -46.678 -21.718 35.174 1.00 43.56 201 ASP A CA 1
ATOM 1587 C C . ASP A 1 201 ? -46.543 -20.207 34.912 1.00 43.56 201 ASP A C 1
ATOM 1589 O O . ASP A 1 201 ? -47.300 -19.398 35.429 1.00 43.56 201 ASP A O 1
ATOM 1593 N N . ASP A 1 202 ? -45.683 -19.865 33.944 1.00 43.59 202 ASP A N 1
ATOM 1594 C CA . ASP A 1 202 ? -45.926 -18.741 33.032 1.00 43.59 202 ASP A CA 1
ATOM 1595 C C . ASP A 1 202 ? -45.552 -19.160 31.599 1.00 43.59 202 ASP A C 1
ATOM 1597 O O . ASP A 1 202 ? -44.383 -19.306 31.226 1.00 43.59 202 ASP A O 1
ATOM 1601 N N . GLU A 1 203 ? -46.595 -19.394 30.803 1.00 47.00 203 GLU A N 1
ATOM 1602 C CA . GLU A 1 203 ? -46.564 -19.509 29.350 1.00 47.00 203 GLU A CA 1
ATOM 1603 C C . GLU A 1 203 ? -46.264 -18.131 28.742 1.00 47.00 203 GLU A C 1
ATOM 1605 O O . GLU A 1 203 ? -47.002 -17.172 28.961 1.00 47.00 203 GLU A O 1
ATOM 1610 N N . ILE A 1 204 ? -45.223 -18.024 27.912 1.00 44.38 204 ILE A N 1
ATOM 1611 C CA . ILE A 1 204 ? -45.060 -16.872 27.017 1.00 44.38 204 ILE A CA 1
ATOM 1612 C C . ILE A 1 204 ? -45.349 -17.332 25.591 1.00 44.38 204 ILE A C 1
ATOM 1614 O O . ILE A 1 204 ? -44.533 -17.970 24.926 1.00 44.38 204 ILE A O 1
ATOM 1618 N N . VAL A 1 205 ? -46.550 -16.973 25.147 1.00 43.53 205 VAL A N 1
ATOM 1619 C CA . VAL A 1 205 ? -47.007 -16.965 23.759 1.00 43.53 205 VAL A CA 1
ATOM 1620 C C . VAL A 1 205 ? -46.296 -15.821 23.033 1.00 43.53 205 VAL A C 1
ATOM 1622 O O . VAL A 1 205 ? -46.439 -14.664 23.423 1.00 43.53 205 VAL A O 1
ATOM 1625 N N . ILE A 1 206 ? -45.549 -16.116 21.966 1.00 45.69 206 ILE A N 1
ATOM 1626 C CA . ILE A 1 206 ? -45.132 -15.098 20.992 1.00 45.69 206 ILE A CA 1
ATOM 1627 C C . ILE A 1 206 ? -45.757 -15.462 19.652 1.00 45.69 206 ILE A C 1
ATOM 1629 O O . ILE A 1 206 ? -45.370 -16.427 18.995 1.00 45.69 206 ILE A O 1
ATOM 1633 N N . GLU A 1 207 ? -46.769 -14.676 19.296 1.00 41.44 207 GLU A N 1
ATOM 1634 C CA . GLU A 1 207 ? -47.438 -14.683 18.005 1.00 41.44 207 GLU A CA 1
ATOM 1635 C C . GLU A 1 207 ? -46.470 -14.330 16.871 1.00 41.44 207 GLU A C 1
ATOM 1637 O O . GLU A 1 207 ? -45.767 -13.318 16.887 1.00 41.44 207 GLU A O 1
ATOM 1642 N N . ASN A 1 208 ? -46.517 -15.168 15.838 1.00 38.44 208 ASN A N 1
ATOM 1643 C CA . ASN A 1 208 ? -46.097 -14.847 14.485 1.00 38.44 208 ASN A CA 1
ATOM 1644 C C . ASN A 1 208 ? -46.935 -13.690 13.927 1.00 38.44 208 ASN A C 1
ATOM 1646 O O . ASN A 1 208 ? -48.158 -13.786 13.878 1.00 38.44 208 ASN A O 1
ATOM 1650 N N . SER A 1 209 ? -46.286 -12.681 13.354 1.00 40.75 209 SER A N 1
ATOM 1651 C CA . SER A 1 209 ? -46.811 -12.007 12.162 1.00 40.75 209 SER A CA 1
ATOM 1652 C C . SER A 1 209 ? -45.702 -11.223 11.470 1.00 40.75 209 SER A C 1
ATOM 1654 O O . SER A 1 209 ? -45.268 -10.210 11.989 1.00 40.75 209 SER A O 1
ATOM 1656 N N . TYR A 1 210 ? -45.249 -11.693 10.306 1.00 38.56 210 TYR A N 1
ATOM 1657 C CA . TYR A 1 210 ? -44.890 -10.836 9.171 1.00 38.56 210 TYR A CA 1
ATOM 1658 C C . TYR A 1 210 ? -45.032 -11.664 7.898 1.00 38.56 210 TYR A C 1
ATOM 1660 O O . TYR A 1 210 ? -44.136 -12.401 7.491 1.00 38.56 210 TYR A O 1
ATOM 1668 N N . ASP A 1 211 ? -46.217 -11.546 7.312 1.00 38.62 211 ASP A N 1
ATOM 1669 C CA . ASP A 1 211 ? -46.508 -11.978 5.960 1.00 38.62 211 ASP A CA 1
ATOM 1670 C C . ASP A 1 211 ? -45.989 -10.952 4.945 1.00 38.62 211 ASP A C 1
ATOM 1672 O O . ASP A 1 211 ? -46.168 -9.746 5.102 1.00 38.62 211 ASP A O 1
ATOM 1676 N N . CYS A 1 212 ? -45.416 -11.513 3.881 1.00 38.56 212 CYS A N 1
ATOM 1677 C CA . CYS A 1 212 ? -45.539 -11.115 2.481 1.00 38.56 212 CYS A CA 1
ATOM 1678 C C . CYS A 1 212 ? -45.236 -9.663 2.075 1.00 38.56 212 CYS A C 1
ATOM 1680 O O . CYS A 1 212 ? -46.067 -8.781 2.244 1.00 38.56 212 CYS A O 1
ATOM 1682 N N . LEU A 1 213 ? -44.186 -9.490 1.258 1.00 40.53 213 LEU A N 1
ATOM 1683 C CA . LEU A 1 213 ? -44.394 -9.156 -0.159 1.00 40.53 213 LEU A CA 1
ATOM 1684 C C . LEU A 1 213 ? -43.313 -9.793 -1.068 1.00 40.53 213 LEU A C 1
ATOM 1686 O O . LEU A 1 213 ? -42.227 -10.115 -0.584 1.00 40.53 213 LEU A O 1
ATOM 1690 N N . PRO A 1 214 ? -43.625 -10.023 -2.362 1.00 51.22 214 PRO A N 1
ATOM 1691 C CA . PRO A 1 214 ? -42.960 -11.006 -3.216 1.00 51.22 214 PRO A CA 1
ATOM 1692 C C . PRO A 1 214 ? -42.173 -10.377 -4.392 1.00 51.22 214 PRO A C 1
ATOM 1694 O O . PRO A 1 214 ? -42.214 -9.165 -4.584 1.00 51.22 214 PRO A O 1
ATOM 1697 N N . PHE A 1 215 ? -41.607 -11.252 -5.247 1.00 36.16 215 PHE A N 1
ATOM 1698 C CA . PHE A 1 215 ? -41.251 -11.022 -6.671 1.00 36.16 215 PHE A CA 1
ATOM 1699 C C . PHE A 1 215 ? -39.928 -10.239 -6.930 1.00 36.16 215 PHE A C 1
ATOM 1701 O O . PHE A 1 215 ? -39.662 -9.246 -6.275 1.00 36.16 215 PHE A O 1
ATOM 1708 N N . GLU A 1 216 ? -38.997 -10.597 -7.831 1.00 40.94 216 GLU A N 1
ATOM 1709 C CA . GLU A 1 216 ? -38.962 -11.540 -8.961 1.00 40.94 216 GLU A CA 1
ATOM 1710 C C . GLU A 1 216 ? -37.596 -12.219 -9.135 1.00 40.94 216 GLU A C 1
ATOM 1712 O O . GLU A 1 216 ? -36.527 -11.655 -8.903 1.00 40.94 216 GLU A O 1
ATOM 1717 N N . ILE A 1 217 ? -37.687 -13.446 -9.638 1.00 41.84 217 ILE A N 1
ATOM 1718 C CA . ILE A 1 217 ? -36.617 -14.313 -10.111 1.00 41.84 217 ILE A CA 1
ATOM 1719 C C . ILE A 1 217 ? -36.231 -13.880 -11.530 1.00 41.84 217 ILE A C 1
ATOM 1721 O O . ILE A 1 217 ? -37.035 -13.984 -12.452 1.00 41.84 217 ILE A O 1
ATOM 1725 N N . GLY A 1 218 ? -34.979 -13.468 -11.718 1.00 36.16 218 GLY A N 1
ATOM 1726 C CA . GLY A 1 218 ? -34.341 -13.333 -13.027 1.00 36.16 218 GLY A CA 1
ATOM 1727 C C . GLY A 1 218 ? -33.275 -14.406 -13.210 1.00 36.16 218 GLY A C 1
ATOM 1728 O O . GLY A 1 218 ? -32.088 -14.132 -13.061 1.00 36.16 218 GLY A O 1
ATOM 1729 N N . ALA A 1 219 ? -33.696 -15.638 -13.498 1.00 38.41 219 ALA A N 1
ATOM 1730 C CA . ALA A 1 219 ? -32.805 -16.718 -13.897 1.00 38.41 219 ALA A CA 1
ATOM 1731 C C . ALA A 1 219 ? -32.507 -16.611 -15.401 1.00 38.41 219 ALA A C 1
ATOM 1733 O O . ALA A 1 219 ? -33.376 -16.877 -16.227 1.00 38.41 219 ALA A O 1
ATOM 1734 N N . PHE A 1 220 ? -31.265 -16.286 -15.755 1.00 41.22 220 PHE A N 1
ATOM 1735 C CA . PHE A 1 220 ? -30.669 -16.744 -17.007 1.00 41.22 220 PHE A CA 1
ATOM 1736 C C . PHE A 1 220 ? -29.409 -17.522 -16.665 1.00 41.22 220 PHE A C 1
ATOM 1738 O O . PHE A 1 220 ? -28.413 -16.976 -16.198 1.00 41.22 220 PHE A O 1
ATOM 1745 N N . GLY A 1 221 ? -29.507 -18.834 -16.854 1.00 36.72 221 GLY A N 1
ATOM 1746 C CA . GLY A 1 221 ? -28.382 -19.738 -16.767 1.00 36.72 221 GLY A CA 1
ATOM 1747 C C . GLY A 1 221 ? -27.515 -19.646 -18.014 1.00 36.72 221 GLY A C 1
ATOM 1748 O O . GLY A 1 221 ? -28.014 -19.686 -19.136 1.00 36.72 221 GLY A O 1
ATOM 1749 N N . THR A 1 222 ? -26.210 -19.654 -17.792 1.00 46.72 222 THR A N 1
ATOM 1750 C CA . THR A 1 222 ? -25.282 -20.413 -18.626 1.00 46.72 222 THR A CA 1
ATOM 1751 C C . THR A 1 222 ? -24.376 -21.191 -17.686 1.00 46.72 222 THR A C 1
ATOM 1753 O O . THR A 1 222 ? -23.606 -20.616 -16.921 1.00 46.72 222 THR A O 1
ATOM 1756 N N . ASN A 1 223 ? -24.551 -22.512 -17.717 1.00 47.75 223 ASN A N 1
ATOM 1757 C CA . ASN A 1 223 ? -23.669 -23.507 -17.127 1.00 47.75 223 ASN A CA 1
ATOM 1758 C C . ASN A 1 223 ? -22.261 -23.348 -17.703 1.00 47.75 223 ASN A C 1
ATOM 1760 O O . ASN A 1 223 ? -21.998 -23.871 -18.780 1.00 47.75 223 ASN A O 1
ATOM 1764 N N . GLU A 1 224 ? -21.356 -22.722 -16.963 1.00 43.41 224 GLU A N 1
ATOM 1765 C CA . GLU A 1 224 ? -19.932 -23.034 -17.044 1.00 43.41 224 GLU A CA 1
ATOM 1766 C C . GLU A 1 224 ? -19.380 -23.072 -15.619 1.00 43.41 224 GLU A C 1
ATOM 1768 O O . GLU A 1 224 ? -19.319 -22.069 -14.912 1.00 43.41 224 GLU A O 1
ATOM 1773 N N . PHE A 1 225 ? -19.049 -24.281 -15.168 1.00 41.19 225 PHE A N 1
ATOM 1774 C CA . PHE A 1 225 ? -18.341 -24.516 -13.919 1.00 41.19 225 PHE A CA 1
ATOM 1775 C C . PHE A 1 225 ? -17.011 -23.750 -13.949 1.00 41.19 225 PHE A C 1
ATOM 1777 O O . PHE A 1 225 ? -16.195 -24.031 -14.831 1.00 41.19 225 PHE A O 1
ATOM 1784 N N . PRO A 1 226 ? -16.703 -22.860 -12.989 1.00 44.62 226 PRO A N 1
ATOM 1785 C CA . PRO A 1 226 ? -15.323 -22.477 -12.785 1.00 44.62 226 PRO A CA 1
ATOM 1786 C C . PRO A 1 226 ? -14.614 -23.687 -12.174 1.00 44.62 226 PRO A C 1
ATOM 1788 O O . PRO A 1 226 ? -14.779 -24.012 -10.998 1.00 44.62 226 PRO A O 1
ATOM 1791 N N . THR A 1 227 ? -13.843 -24.384 -13.006 1.00 43.19 227 THR A N 1
ATOM 1792 C CA . THR A 1 227 ? -12.779 -25.289 -12.574 1.00 43.19 227 THR A CA 1
ATOM 1793 C C . THR A 1 227 ? -11.988 -24.611 -11.465 1.00 43.19 227 THR A C 1
ATOM 1795 O O . THR A 1 227 ? -11.290 -23.622 -11.694 1.00 43.19 227 THR A O 1
ATOM 1798 N N . VAL A 1 228 ? -12.117 -25.153 -10.257 1.00 38.69 228 VAL A N 1
ATOM 1799 C CA . VAL A 1 228 ? -11.241 -24.860 -9.131 1.00 38.69 228 VAL A CA 1
ATOM 1800 C C . VAL A 1 228 ? -9.841 -25.277 -9.566 1.00 38.69 228 VAL A C 1
ATOM 1802 O O . VAL A 1 228 ? -9.508 -26.460 -9.578 1.00 38.69 228 VAL A O 1
ATOM 1805 N N . PHE A 1 229 ? -9.021 -24.311 -9.974 1.00 36.97 229 PHE A N 1
ATOM 1806 C CA . PHE A 1 229 ? -7.585 -24.525 -10.044 1.00 36.97 229 PHE A CA 1
ATOM 1807 C C . PHE A 1 229 ? -7.097 -24.670 -8.605 1.00 36.97 229 PHE A C 1
ATOM 1809 O O . PHE A 1 229 ? -6.844 -23.683 -7.915 1.00 36.97 229 PHE A O 1
ATOM 1816 N N . HIS A 1 230 ? -6.995 -25.916 -8.149 1.00 44.16 230 HIS A N 1
ATOM 1817 C CA . HIS A 1 230 ? -6.167 -26.264 -7.007 1.00 44.16 230 HIS A CA 1
ATOM 1818 C C . HIS A 1 230 ? -4.720 -26.000 -7.432 1.00 44.16 230 HIS A C 1
ATOM 1820 O O . HIS A 1 230 ? -4.064 -26.835 -8.050 1.00 44.16 230 HIS A O 1
ATOM 1826 N N . VAL A 1 231 ? -4.246 -24.779 -7.196 1.00 43.03 231 VAL A N 1
ATOM 1827 C CA . VAL A 1 231 ? -2.822 -24.476 -7.278 1.00 43.03 231 VAL A CA 1
ATOM 1828 C C . VAL A 1 231 ? -2.221 -25.015 -5.991 1.00 43.03 231 VAL A C 1
ATOM 1830 O O . VAL A 1 231 ? -2.258 -24.357 -4.955 1.00 43.03 231 VAL A O 1
ATOM 1833 N N . ASP A 1 232 ? -1.719 -26.245 -6.053 1.00 38.75 232 ASP A N 1
ATOM 1834 C CA . ASP A 1 232 ? -0.706 -26.708 -5.113 1.00 38.75 232 ASP A CA 1
ATOM 1835 C C . ASP A 1 232 ? 0.527 -25.818 -5.308 1.00 38.75 232 ASP A C 1
ATOM 1837 O O . ASP A 1 232 ? 1.335 -26.038 -6.210 1.00 38.75 232 ASP A O 1
ATOM 1841 N N . ASP A 1 233 ? 0.625 -24.744 -4.521 1.00 46.94 233 ASP A N 1
ATOM 1842 C CA . ASP A 1 233 ? 1.847 -23.957 -4.379 1.00 46.94 233 ASP A CA 1
ATOM 1843 C C . ASP A 1 233 ? 2.667 -24.546 -3.217 1.00 46.94 233 ASP A C 1
ATOM 1845 O O . ASP A 1 233 ? 2.403 -24.224 -2.053 1.00 46.94 233 ASP A O 1
ATOM 1849 N N . PRO A 1 234 ? 3.663 -25.413 -3.488 1.00 49.16 234 PRO A N 1
ATOM 1850 C CA . PRO A 1 234 ? 4.504 -26.006 -2.451 1.00 49.16 234 PRO A CA 1
ATOM 1851 C C . PRO A 1 234 ? 5.436 -24.995 -1.760 1.00 49.16 234 PRO A C 1
ATOM 1853 O O . PRO A 1 234 ? 6.187 -25.392 -0.874 1.00 49.16 234 PRO A O 1
ATOM 1856 N N . TYR A 1 235 ? 5.405 -23.706 -2.125 1.00 49.22 235 TYR A N 1
ATOM 1857 C CA . TYR A 1 235 ? 6.258 -22.664 -1.541 1.00 49.22 235 TYR A CA 1
ATOM 1858 C C . TYR A 1 235 ? 5.499 -21.658 -0.666 1.00 49.22 235 TYR A C 1
ATOM 1860 O O . TYR A 1 235 ? 6.082 -20.666 -0.220 1.00 49.22 235 TYR A O 1
ATOM 1868 N N . LEU A 1 236 ? 4.217 -21.905 -0.367 1.00 47.41 236 LEU A N 1
ATOM 1869 C CA . LEU A 1 236 ? 3.472 -21.091 0.603 1.00 47.41 236 LEU A CA 1
ATOM 1870 C C . LEU A 1 236 ? 3.847 -21.393 2.070 1.00 47.41 236 LEU A C 1
ATOM 1872 O O . LEU A 1 236 ? 3.443 -20.651 2.964 1.00 47.41 236 LEU A O 1
ATOM 1876 N N . PHE A 1 237 ? 4.653 -22.433 2.308 1.00 44.34 237 PHE A N 1
ATOM 1877 C CA . PHE A 1 237 ? 5.151 -22.840 3.623 1.00 44.34 237 PHE A CA 1
ATOM 1878 C C . PHE A 1 237 ? 6.684 -22.827 3.681 1.00 44.34 237 PHE A C 1
ATOM 1880 O O . PHE A 1 237 ? 7.306 -23.838 3.977 1.00 44.34 237 PHE A O 1
ATOM 1887 N N . ASP A 1 238 ? 7.304 -21.671 3.446 1.00 41.19 238 ASP A N 1
ATOM 1888 C CA . ASP A 1 238 ? 8.673 -21.423 3.921 1.00 41.19 238 ASP A CA 1
ATOM 1889 C C . ASP A 1 238 ? 8.618 -20.814 5.335 1.00 41.19 238 ASP A C 1
ATOM 1891 O O . ASP A 1 238 ? 9.027 -19.675 5.571 1.00 41.19 238 ASP A O 1
ATOM 1895 N N . ASP A 1 239 ? 8.087 -21.592 6.279 1.00 47.78 239 ASP A N 1
ATOM 1896 C CA . ASP A 1 239 ? 8.600 -21.592 7.645 1.00 47.78 239 ASP A CA 1
ATOM 1897 C C . ASP A 1 239 ? 9.476 -22.847 7.774 1.00 47.78 239 ASP A C 1
ATOM 1899 O O . ASP A 1 239 ? 9.107 -23.917 7.301 1.00 47.78 239 ASP A O 1
ATOM 1903 N N . TYR A 1 240 ? 10.628 -22.689 8.431 1.00 45.16 240 TYR A N 1
ATOM 1904 C CA . TYR A 1 240 ? 11.669 -23.688 8.720 1.00 45.16 240 TYR A CA 1
ATOM 1905 C C . TYR A 1 240 ? 12.755 -23.913 7.658 1.00 45.16 240 TYR A C 1
ATOM 1907 O O . TYR A 1 240 ? 12.653 -24.766 6.784 1.00 45.16 240 TYR A O 1
ATOM 1915 N N . SER A 1 241 ? 13.901 -23.257 7.872 1.00 36.78 241 SER A N 1
ATOM 1916 C CA . SER A 1 241 ? 15.206 -23.936 7.953 1.00 36.78 241 SER A CA 1
ATOM 1917 C C . SER A 1 241 ? 16.246 -23.022 8.617 1.00 36.78 241 SER A C 1
ATOM 1919 O O . SER A 1 241 ? 16.646 -22.026 8.022 1.00 36.78 241 SER A O 1
ATOM 1921 N N . LEU A 1 242 ? 16.584 -23.407 9.859 1.00 37.69 242 LEU A N 1
ATOM 1922 C CA . LEU A 1 242 ? 17.762 -23.127 10.709 1.00 37.69 242 LEU A CA 1
ATOM 1923 C C . LEU A 1 242 ? 18.441 -21.748 10.631 1.00 37.69 242 LEU A C 1
ATOM 1925 O O . LEU A 1 242 ? 19.138 -21.458 9.636 1.00 37.69 242 LEU A O 1
#

Organism: Trichomonas vaginalis (strain ATCC PRA-98 / G3) (NCBI:txid412133)

Radius of gyration: 29.91 Å; chains: 1; bounding box: 65×59×95 Å

Secondary structure (DSSP, 8-state):
---PPPP-PPPHHHHHHHHTTT-TT--HHHHHHHHHHHHHHTT-PPPHHHHSSHHHHHHHHHHTHHHHHHHHHSSSHHHHHHHHTTTTHHHHT-HHHHHHHHHTHHHHHHHHHSHHHHHHHHHTHHHHHHHHHH---GGG-GGGGSHHHHHHHHHHHHHHHTS---PPPPPPPPPPPP-------------------------------------------------------TTS------

Foldseek 3Di:
DDDDDPQPQDDLVVLVVVLCVQPVVLDLLLLVLLLVLLCVVVVNDDDCVQRVDSVSSSSSCRSVVVVSVVQCVDPHVNVVCSNLCVQLVLLSSPSLLSVLCNVCCVPCVVLCPDPVLSVLSNVCVVVLSCCLPVVPDPPPRPSCVDPSNVVSNVSSVVSVVPPPPPPPPPDDDDDDDDDDDDDDDDDDDDDDDDDDDDDDDDDDDDDDDDDDDDDDDDDDDDDDDPPPPPPPPVPPDPDDDD

Sequence (242 aa):
MSTAAPKVTESTDVVKTFLKNYSRFLRRDFLAILVKMTAKELGIRTVRCDWRTRKGMLAFLSASWERFVDLTSRDTIFKWYCNNFDSLEKVFSNRKLMMFIYANWSEYGTFFSSPATLSLIKNSQNEIDSYITTGANARNQGWTETEAGQVLSGIISHFKGGLPQAAPAKPAAKPIVEEPKILEPETANFDASLEASSSPDDEIVIENSYDCLPFEIGAFGTNEFPTVFHVDDPYLFDDYSL